Protein AF-A0A818BCI4-F1 (afdb_monomer_lite)

Radius of gyration: 21.15 Å; chains: 1; bounding box: 60×29×57 Å

pLDDT: mean 88.91, std 10.52, range [46.62, 98.75]

Foldseek 3Di:
DAFAADDQEDPLLLVVLCVVLVVVVFAALSDDRTALDDDDPPVLNVQLVVQLVVQLVCCVVAVFDLPHPPCVVADRQGDPSHDGNVRSSGSSSNRSCCRVCVPPDDPVRYACLACPELLFQAAPLSHPHYHQDCDPGCRHPVNLVVVLVVLVPDDPVVNLVVVVVLPQLVVLVVQVVVQVVCCVVPVDRDSHNRGSNSNSVSVSVVVSCVVVVNDDDD

Sequence (218 aa):
MQFGGIEHGIEFTSERTRKIAKKLGYNHSGIHNLCSAWLVNPHDSVKIANLTTIIGRHFLKNEFGRNVPGIENLPDIGEWPKWWRGVTSLYAAEIAINHIYSSTLSHEHESSAIDHPSYSTDSIWNAWHIHCLHNEEYFSKFGHQDELKEFLQRQRENRIQKMVNTTWTDMVLVEVLNEYEKIQMNNKIPIGNITVRDYVRALAWRKAYSAAGAINLN

Structure (mmCIF, N/CA/C/O backbone):
data_AF-A0A818BCI4-F1
#
_entry.id   AF-A0A818BCI4-F1
#
loop_
_atom_site.group_PDB
_atom_site.id
_atom_site.type_symbol
_atom_site.label_atom_id
_atom_site.label_alt_id
_atom_site.label_comp_id
_atom_site.label_asym_id
_atom_site.label_entity_id
_atom_site.label_seq_id
_atom_site.pdbx_PDB_ins_code
_atom_site.Cartn_x
_atom_site.Cartn_y
_atom_site.Cartn_z
_atom_site.occupancy
_atom_site.B_iso_or_equiv
_atom_site.auth_seq_id
_atom_site.auth_comp_id
_atom_site.auth_asym_id
_atom_site.auth_atom_id
_atom_site.pdbx_PDB_model_num
ATOM 1 N N . MET A 1 1 ? 6.556 2.391 13.996 1.00 92.62 1 MET A N 1
ATOM 2 C CA . MET A 1 1 ? 5.640 1.753 13.025 1.00 92.62 1 MET A CA 1
ATOM 3 C C . MET A 1 1 ? 5.500 2.685 11.844 1.00 92.62 1 MET A C 1
ATOM 5 O O . MET A 1 1 ? 5.606 3.881 12.060 1.00 92.62 1 MET A O 1
ATOM 9 N N . GLN A 1 2 ? 5.325 2.165 10.639 1.00 95.25 2 GLN A N 1
ATOM 10 C CA . GLN A 1 2 ? 5.054 2.965 9.445 1.00 95.25 2 GLN A CA 1
ATOM 11 C C . GLN A 1 2 ? 4.019 2.223 8.595 1.00 95.25 2 GLN A C 1
ATOM 13 O O . GLN A 1 2 ? 4.066 0.992 8.516 1.00 95.25 2 GLN A O 1
ATOM 18 N N . PHE A 1 3 ? 3.093 2.949 7.981 1.00 94.44 3 PHE A N 1
ATOM 19 C CA . PHE A 1 3 ? 2.002 2.402 7.175 1.00 94.44 3 PHE A CA 1
ATOM 20 C C . PHE A 1 3 ? 1.988 3.058 5.800 1.00 94.44 3 PHE A C 1
ATOM 22 O O . PHE A 1 3 ? 2.315 4.238 5.674 1.00 94.44 3 PHE A O 1
ATOM 29 N N . GLY A 1 4 ? 1.610 2.291 4.779 1.00 92.00 4 GLY A N 1
ATOM 30 C CA . GLY A 1 4 ? 1.332 2.859 3.465 1.00 92.00 4 GLY A CA 1
ATOM 31 C C . GLY A 1 4 ? 0.129 3.793 3.540 1.00 92.00 4 GLY A C 1
ATOM 32 O O . GLY A 1 4 ? -0.870 3.464 4.187 1.00 92.00 4 GLY A O 1
ATOM 33 N N . GLY A 1 5 ? 0.247 4.944 2.888 1.00 84.88 5 GLY A N 1
ATOM 34 C CA . GLY A 1 5 ? -0.781 5.975 2.828 1.00 84.88 5 GLY A CA 1
ATOM 35 C C . GLY A 1 5 ? -1.128 6.296 1.389 1.00 84.88 5 GLY A C 1
ATOM 36 O O . GLY A 1 5 ? -0.403 7.025 0.717 1.00 84.88 5 GLY A O 1
ATOM 37 N N . ILE A 1 6 ? -2.211 5.708 0.889 1.00 82.56 6 ILE A N 1
ATOM 38 C CA . ILE A 1 6 ? -2.787 6.073 -0.405 1.00 82.56 6 ILE A CA 1
ATOM 39 C C . ILE A 1 6 ? -4.267 6.313 -0.188 1.00 82.56 6 ILE A C 1
ATOM 41 O O . ILE A 1 6 ? -4.966 5.481 0.399 1.00 82.56 6 ILE A O 1
ATOM 45 N N . GLU A 1 7 ? -4.745 7.442 -0.698 1.00 86.62 7 GLU A N 1
ATOM 46 C CA . GLU A 1 7 ? -6.161 7.767 -0.698 1.00 86.62 7 GLU A CA 1
ATOM 47 C C . GLU A 1 7 ? -6.951 6.683 -1.445 1.00 86.62 7 GLU A C 1
ATOM 49 O O . GLU A 1 7 ? -6.756 6.437 -2.637 1.00 86.62 7 GLU A O 1
ATOM 54 N N . HIS A 1 8 ? -7.821 5.987 -0.715 1.00 85.88 8 HIS A N 1
ATOM 55 C CA . HIS A 1 8 ? -8.594 4.854 -1.234 1.00 85.88 8 HIS A CA 1
ATOM 56 C C . HIS A 1 8 ? -10.074 4.917 -0.839 1.00 85.88 8 HIS A C 1
ATOM 58 O O . HIS A 1 8 ? -10.800 3.918 -0.888 1.00 85.88 8 HIS A O 1
ATOM 64 N N . GLY A 1 9 ? -10.518 6.102 -0.434 1.00 89.19 9 GLY A N 1
ATOM 65 C CA . GLY A 1 9 ? -11.872 6.378 -0.004 1.00 89.19 9 GLY A CA 1
ATOM 66 C C . GLY A 1 9 ? -12.163 7.870 -0.024 1.00 89.19 9 GLY A C 1
ATOM 67 O O . GLY A 1 9 ? -11.266 8.698 -0.116 1.00 89.19 9 GLY A O 1
ATOM 68 N N . ILE A 1 10 ? -13.444 8.192 0.074 1.00 95.06 10 ILE A N 1
ATOM 69 C CA . ILE A 1 10 ? -13.945 9.557 0.266 1.00 95.06 10 ILE A CA 1
ATOM 70 C C . ILE A 1 10 ? -14.515 9.688 1.683 1.00 95.06 10 ILE A C 1
ATOM 72 O O . ILE A 1 10 ? -14.573 8.711 2.430 1.00 95.06 10 ILE A O 1
ATOM 76 N N . GLU A 1 11 ? -15.024 10.864 2.049 1.00 96.62 11 GLU A N 1
ATOM 77 C CA . GLU A 1 11 ? -15.650 11.091 3.363 1.00 96.62 11 GLU A CA 1
ATOM 78 C C . GLU A 1 11 ? -16.705 10.024 3.717 1.00 96.62 11 GLU A C 1
ATOM 80 O O . GLU A 1 11 ? -16.706 9.491 4.828 1.00 96.62 11 GLU A O 1
ATOM 85 N N . PHE A 1 12 ? -17.533 9.622 2.743 1.00 96.69 12 PHE A N 1
ATOM 86 C CA . PHE A 1 12 ? -18.491 8.524 2.906 1.00 96.69 12 PHE A CA 1
ATOM 87 C C . PHE A 1 12 ? -17.824 7.222 3.376 1.00 96.69 12 PHE A C 1
ATOM 89 O O . PHE A 1 12 ? -18.325 6.557 4.284 1.00 96.69 12 PHE A O 1
ATOM 96 N N . THR A 1 13 ? -16.703 6.852 2.755 1.00 96.88 13 THR A N 1
ATOM 97 C CA . THR A 1 13 ? -15.924 5.655 3.082 1.00 96.88 13 THR A CA 1
ATOM 98 C C . THR A 1 13 ? -15.407 5.748 4.512 1.00 96.88 13 THR A C 1
ATOM 100 O O . THR A 1 13 ? -15.666 4.854 5.316 1.00 96.88 13 THR A O 1
ATOM 103 N N . SER A 1 14 ? -14.769 6.868 4.855 1.00 96.81 14 SER A N 1
ATOM 104 C CA . SER A 1 14 ? -14.187 7.130 6.174 1.00 96.81 14 SER A CA 1
ATOM 105 C C . SER A 1 14 ? -15.228 7.063 7.292 1.00 96.81 14 SER A C 1
ATOM 107 O O . SER A 1 14 ? -15.038 6.390 8.311 1.00 96.81 14 SER A O 1
ATOM 109 N N . GLU A 1 15 ? -16.382 7.706 7.104 1.00 97.38 15 GLU A N 1
ATOM 110 C CA . GLU A 1 15 ? -17.475 7.629 8.070 1.00 97.38 15 GLU A CA 1
ATOM 111 C C . GLU A 1 15 ? -18.028 6.215 8.223 1.00 97.38 15 GLU A C 1
ATOM 113 O O . GLU A 1 15 ? -18.320 5.774 9.340 1.00 97.38 15 GLU A O 1
ATOM 118 N N . ARG A 1 16 ? -18.221 5.511 7.104 1.00 97.44 16 ARG A N 1
ATOM 119 C CA . ARG A 1 16 ? -18.805 4.173 7.108 1.00 97.44 16 ARG A CA 1
ATOM 120 C C . ARG A 1 16 ? -17.869 3.166 7.769 1.00 97.44 16 ARG A C 1
ATOM 122 O O . ARG A 1 16 ? -18.329 2.420 8.632 1.00 97.44 16 ARG A O 1
ATOM 129 N N . THR A 1 17 ? -16.573 3.204 7.464 1.00 97.75 17 THR A N 1
ATOM 130 C CA . THR A 1 17 ? -15.540 2.393 8.128 1.00 97.75 17 THR A CA 1
ATOM 131 C C . THR A 1 17 ? -15.544 2.630 9.637 1.00 97.75 17 THR A C 1
ATOM 133 O O . THR A 1 17 ? -15.611 1.674 10.411 1.00 97.75 17 THR A O 1
ATOM 136 N N . ARG A 1 18 ? -15.611 3.893 10.082 1.00 98.12 18 ARG A N 1
ATOM 137 C CA . ARG A 1 18 ? -15.698 4.246 11.509 1.00 98.12 18 ARG A CA 1
ATOM 138 C C . ARG A 1 18 ? -16.978 3.724 12.173 1.00 98.12 18 ARG A C 1
ATOM 140 O O . ARG A 1 18 ? -16.932 3.204 13.290 1.00 98.12 18 ARG A O 1
ATOM 147 N N . LYS A 1 19 ? -18.127 3.838 11.495 1.00 98.12 19 LYS A N 1
ATOM 148 C CA . LYS A 1 19 ? -19.419 3.307 11.971 1.00 98.12 19 LYS A CA 1
ATOM 149 C C . LYS A 1 19 ? -19.367 1.782 12.117 1.00 98.12 19 LYS A C 1
ATOM 151 O O . LYS A 1 19 ? -19.831 1.260 13.131 1.00 98.12 19 LYS A O 1
ATOM 156 N N . ILE A 1 20 ? -18.771 1.078 11.154 1.00 98.38 20 ILE A N 1
ATOM 157 C CA . ILE A 1 20 ? -18.596 -0.380 11.201 1.00 98.38 20 ILE A CA 1
ATOM 158 C C . ILE A 1 20 ? -17.630 -0.776 12.322 1.00 98.38 20 ILE A C 1
ATOM 160 O O . ILE A 1 20 ? -17.965 -1.663 13.103 1.00 98.38 20 ILE A O 1
ATOM 164 N N . ALA A 1 21 ? -16.492 -0.091 12.474 1.00 98.50 21 ALA A N 1
ATOM 165 C CA . ALA A 1 21 ? -15.555 -0.328 13.576 1.00 98.50 21 ALA A CA 1
ATOM 166 C C . ALA A 1 21 ? -16.262 -0.243 14.936 1.00 98.50 21 ALA A C 1
ATOM 168 O O . ALA A 1 21 ? -16.198 -1.183 15.728 1.00 98.50 21 ALA A O 1
ATOM 169 N N . LYS A 1 22 ? -17.041 0.826 15.154 1.00 98.38 22 LYS A N 1
ATOM 170 C CA . LYS A 1 22 ? -17.844 1.007 16.370 1.00 98.38 22 LYS A CA 1
ATOM 171 C C . LYS A 1 22 ? -18.874 -0.111 16.564 1.00 98.38 22 LYS A C 1
ATOM 173 O O . LYS A 1 22 ? -19.001 -0.625 17.670 1.00 98.38 22 LYS A O 1
ATOM 178 N N . LYS A 1 23 ? -19.596 -0.506 15.507 1.00 98.12 23 LYS A N 1
ATOM 179 C CA . LYS A 1 23 ? -20.579 -1.609 15.537 1.00 98.12 23 LYS A CA 1
ATOM 180 C C . LYS A 1 23 ? -19.936 -2.946 15.923 1.00 98.12 23 LYS A C 1
ATOM 182 O O . LYS A 1 23 ? -20.575 -3.751 16.591 1.00 98.12 23 LYS A O 1
ATOM 187 N N . LEU A 1 24 ? -18.689 -3.169 15.512 1.00 98.31 24 LEU A N 1
ATOM 188 C CA . LEU A 1 24 ? -17.915 -4.371 15.826 1.00 98.31 24 LEU A CA 1
ATOM 189 C C . LEU A 1 24 ? -17.178 -4.296 17.176 1.00 98.31 24 LEU A C 1
ATOM 191 O O . LEU A 1 24 ? -16.557 -5.277 17.573 1.00 98.31 24 LEU A O 1
ATOM 195 N N . GLY A 1 25 ? -17.250 -3.167 17.890 1.00 98.38 25 GLY A N 1
ATOM 196 C CA . GLY A 1 25 ? -16.573 -2.978 19.176 1.00 98.38 25 GLY A CA 1
ATOM 197 C C . GLY A 1 25 ? -15.076 -2.664 19.069 1.00 98.38 25 GLY A C 1
ATOM 198 O O . GLY A 1 25 ? -14.354 -2.823 20.050 1.00 98.38 25 GLY A O 1
ATOM 199 N N . TYR A 1 26 ? -14.600 -2.220 17.902 1.00 98.50 26 TYR A N 1
ATOM 200 C CA . TYR A 1 26 ? -13.210 -1.816 17.690 1.00 98.50 26 TYR A CA 1
ATOM 201 C C . TYR A 1 26 ? -13.014 -0.310 17.874 1.00 98.50 26 TYR A C 1
ATOM 203 O O . TYR A 1 26 ? -13.889 0.504 17.566 1.00 98.50 26 TYR A O 1
ATOM 211 N N . ASN A 1 27 ? -11.819 0.059 18.335 1.00 97.94 27 ASN A N 1
ATOM 212 C CA . ASN A 1 27 ? -11.399 1.455 18.435 1.00 97.94 27 ASN A CA 1
ATOM 213 C C . ASN A 1 27 ? -11.027 1.986 17.048 1.00 97.94 27 ASN A C 1
ATOM 215 O O . ASN A 1 27 ? -10.363 1.296 16.278 1.00 97.94 27 ASN A O 1
ATOM 219 N N . HIS A 1 28 ? -11.421 3.225 16.760 1.00 97.50 28 HIS A N 1
ATOM 220 C CA . HIS A 1 28 ? -11.034 3.928 15.542 1.00 97.50 28 HIS A CA 1
ATOM 221 C C . HIS A 1 28 ? -10.556 5.339 15.889 1.00 97.50 28 HIS A C 1
ATOM 223 O O . HIS A 1 28 ? -11.371 6.172 16.283 1.00 97.50 28 HIS A O 1
ATOM 229 N N . SER A 1 29 ? -9.260 5.618 15.731 1.00 95.12 29 SER A N 1
ATOM 230 C CA . SER A 1 29 ? -8.638 6.898 16.120 1.00 95.12 29 SER A CA 1
ATOM 231 C C . SER A 1 29 ? -8.867 8.026 15.112 1.00 95.12 29 SER A C 1
ATOM 233 O O . SER A 1 29 ? -8.400 9.141 15.306 1.00 95.12 29 SER A O 1
ATOM 235 N N . GLY A 1 30 ? -9.604 7.747 14.036 1.00 95.06 30 GLY A N 1
ATOM 236 C CA . GLY A 1 30 ? -9.932 8.729 12.996 1.00 95.06 30 GLY A CA 1
ATOM 237 C C . GLY A 1 30 ? -8.820 8.907 11.967 1.00 95.06 30 GLY A C 1
ATOM 238 O O . GLY A 1 30 ? -8.923 9.781 11.115 1.00 95.06 30 GLY A O 1
ATOM 239 N N . ILE A 1 31 ? -7.791 8.060 12.028 1.00 95.25 31 ILE A N 1
ATOM 240 C CA . ILE A 1 31 ? -6.746 7.993 11.016 1.00 95.25 31 ILE A CA 1
ATOM 241 C C . ILE A 1 31 ? -7.270 7.115 9.884 1.00 95.25 31 ILE A C 1
ATOM 243 O O . ILE A 1 31 ? -7.564 5.936 10.090 1.00 95.25 31 ILE A O 1
ATOM 247 N N . HIS A 1 32 ? -7.441 7.732 8.724 1.00 95.19 32 HIS A N 1
ATOM 248 C CA . HIS A 1 32 ? -8.002 7.124 7.526 1.00 95.19 32 HIS A CA 1
ATOM 249 C C . HIS A 1 32 ? -6.928 6.987 6.442 1.00 95.19 32 HIS A C 1
ATOM 251 O O . HIS A 1 32 ? -5.859 7.582 6.560 1.00 95.19 32 HIS A O 1
ATOM 257 N N . ASN A 1 33 ? -7.233 6.234 5.385 1.00 91.38 33 ASN A N 1
ATOM 258 C CA . ASN A 1 33 ? -6.345 5.970 4.250 1.00 91.38 33 ASN A CA 1
ATOM 259 C C . ASN A 1 33 ? -5.104 5.126 4.599 1.00 91.38 33 ASN A C 1
ATOM 261 O O . ASN A 1 33 ? -4.094 5.174 3.900 1.00 91.38 33 ASN A O 1
ATOM 265 N N . LEU A 1 34 ? -5.204 4.290 5.638 1.00 93.06 34 LEU A N 1
ATOM 266 C CA . LEU A 1 34 ? -4.162 3.319 5.983 1.00 93.06 34 LEU A CA 1
ATOM 267 C C . LEU A 1 34 ? -4.276 2.087 5.083 1.00 93.06 34 LEU A C 1
ATOM 269 O O . LEU A 1 34 ? -5.280 1.373 5.101 1.00 93.06 34 LEU A O 1
ATOM 273 N N . CYS A 1 35 ? -3.241 1.826 4.295 1.00 89.38 35 CYS A N 1
ATOM 274 C CA . CYS A 1 35 ? -3.220 0.717 3.353 1.00 89.38 35 CYS A CA 1
ATOM 275 C C . CYS A 1 35 ? -2.933 -0.640 4.022 1.00 89.38 35 CYS A C 1
ATOM 277 O O . CYS A 1 35 ? -2.641 -0.756 5.213 1.00 89.38 35 CYS A O 1
ATOM 279 N N . SER A 1 36 ? -2.979 -1.710 3.221 1.00 88.75 36 SER A 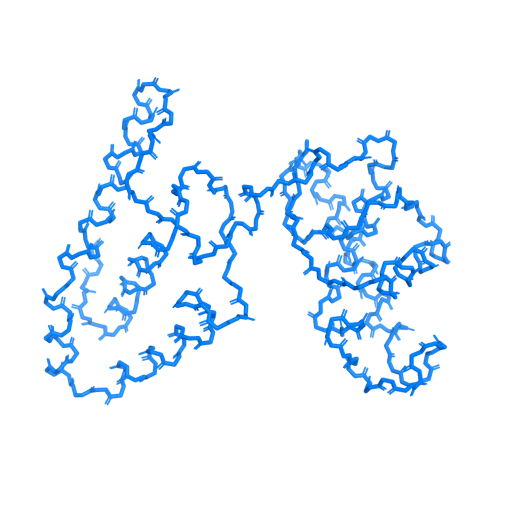N 1
ATOM 280 C CA . SER A 1 36 ? -2.648 -3.072 3.661 1.00 88.75 36 SER A CA 1
ATOM 281 C C . SER A 1 36 ? -1.145 -3.394 3.647 1.00 88.75 36 SER A C 1
ATOM 283 O O . SER A 1 36 ? -0.781 -4.566 3.731 1.00 88.75 36 SER A O 1
ATOM 285 N N . ALA A 1 37 ? -0.279 -2.387 3.507 1.00 93.06 37 ALA A N 1
ATOM 286 C CA . ALA A 1 37 ? 1.168 -2.518 3.633 1.00 93.06 37 ALA A CA 1
ATOM 287 C C . ALA A 1 37 ? 1.648 -1.795 4.898 1.00 93.06 37 ALA A C 1
ATOM 289 O O . ALA A 1 37 ? 1.275 -0.649 5.161 1.00 93.06 37 ALA A O 1
ATOM 290 N N . TRP A 1 38 ? 2.481 -2.466 5.691 1.00 94.94 38 TRP A N 1
ATOM 291 C CA . TRP A 1 38 ? 2.945 -1.942 6.971 1.00 94.94 38 TRP A CA 1
ATOM 292 C C . TRP A 1 38 ? 4.346 -2.427 7.326 1.00 94.94 38 TRP A C 1
ATOM 294 O O . TRP A 1 38 ? 4.731 -3.559 7.036 1.00 94.94 38 TRP A O 1
ATOM 304 N N . LEU A 1 39 ? 5.083 -1.571 8.031 1.00 95.75 39 LEU A N 1
ATOM 305 C CA . LEU A 1 39 ? 6.351 -1.884 8.672 1.00 95.75 39 LEU A CA 1
ATOM 306 C C . LEU A 1 39 ? 6.198 -1.716 10.188 1.00 95.75 39 LEU A C 1
ATOM 308 O O . LEU A 1 39 ? 6.241 -0.613 10.746 1.00 95.75 39 LEU A O 1
ATOM 312 N N . VAL A 1 40 ? 6.007 -2.844 10.864 1.00 95.75 40 VAL A N 1
ATOM 313 C CA . VAL A 1 40 ? 5.826 -2.940 12.318 1.00 95.75 40 VAL A CA 1
ATOM 314 C C . VAL A 1 40 ? 6.666 -4.085 12.877 1.00 95.75 40 VAL A C 1
ATOM 316 O O . VAL A 1 40 ? 7.245 -4.865 12.121 1.00 95.75 40 VAL A O 1
ATOM 319 N N . ASN A 1 41 ? 6.748 -4.206 14.205 1.00 96.38 41 ASN A N 1
ATOM 320 C CA . ASN A 1 41 ? 7.428 -5.353 14.803 1.00 96.38 41 ASN A CA 1
ATOM 321 C C . ASN A 1 41 ? 6.695 -6.671 14.448 1.00 96.38 41 ASN A C 1
ATOM 323 O O . ASN A 1 41 ? 5.478 -6.660 14.238 1.00 96.38 41 ASN A O 1
ATOM 327 N N . PRO A 1 42 ? 7.398 -7.819 14.399 1.00 97.19 42 PRO A N 1
ATOM 328 C CA . PRO A 1 42 ? 6.814 -9.073 13.917 1.00 97.19 42 PRO A CA 1
ATOM 329 C C . PRO A 1 42 ? 5.553 -9.516 14.666 1.00 97.19 42 PRO A C 1
ATOM 331 O O . PRO A 1 42 ? 4.601 -9.994 14.053 1.00 97.19 42 PRO A O 1
ATOM 334 N N . HIS A 1 43 ? 5.528 -9.331 15.985 1.00 97.19 43 HIS A N 1
ATOM 335 C CA . HIS A 1 43 ? 4.400 -9.728 16.820 1.00 97.19 43 HIS A CA 1
ATOM 336 C C . HIS A 1 43 ? 3.133 -8.927 16.495 1.00 97.19 43 HIS A C 1
ATOM 338 O O . HIS A 1 43 ? 2.058 -9.508 16.332 1.00 97.19 43 HIS A O 1
ATOM 344 N N . ASP A 1 44 ? 3.255 -7.611 16.327 1.00 97.38 44 ASP A N 1
ATOM 345 C CA . ASP A 1 44 ? 2.120 -6.780 15.936 1.00 97.38 44 ASP A CA 1
ATOM 346 C C . ASP A 1 44 ? 1.695 -7.036 14.489 1.00 97.38 44 ASP A C 1
ATOM 348 O O . ASP A 1 44 ? 0.499 -7.041 14.211 1.00 97.38 44 ASP A O 1
ATOM 352 N N . SER A 1 45 ? 2.630 -7.343 13.583 1.00 97.50 45 SER A N 1
ATOM 353 C CA . SER A 1 45 ? 2.297 -7.713 12.198 1.00 97.50 45 SER A CA 1
ATOM 354 C C . SER A 1 45 ? 1.343 -8.912 12.151 1.00 97.50 45 SER A C 1
ATOM 356 O O . SER A 1 45 ? 0.329 -8.881 11.453 1.00 97.50 45 SER A O 1
ATOM 358 N N . VAL A 1 46 ? 1.602 -9.941 12.969 1.00 98.12 46 VAL A N 1
ATOM 359 C CA . VAL A 1 46 ? 0.719 -11.115 13.088 1.00 98.12 46 VAL A CA 1
ATOM 360 C C . VAL A 1 46 ? -0.649 -10.731 13.659 1.00 98.12 46 VAL A C 1
ATOM 362 O O . VAL A 1 46 ? -1.676 -11.194 13.157 1.00 98.12 46 VAL A O 1
ATOM 365 N N . LYS A 1 47 ? -0.692 -9.867 14.683 1.00 98.19 47 LYS A N 1
ATOM 366 C CA . LYS A 1 47 ? -1.955 -9.390 15.270 1.00 98.19 47 LYS A CA 1
ATOM 367 C C . LYS A 1 47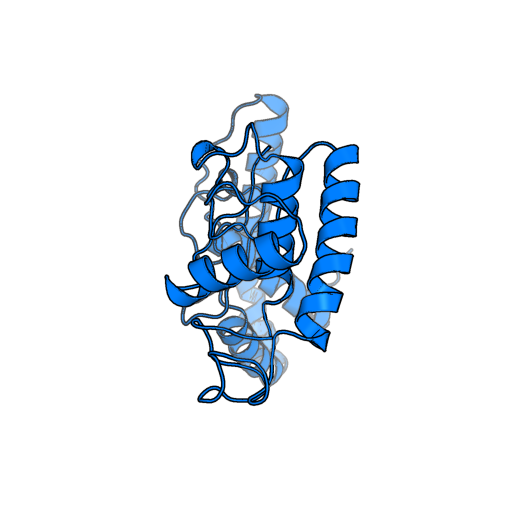 ? -2.801 -8.615 14.264 1.00 98.19 47 LYS A C 1
ATOM 369 O O . LYS A 1 47 ? -3.990 -8.905 14.135 1.00 98.19 47 LYS A O 1
ATOM 374 N N . ILE A 1 48 ? -2.188 -7.671 13.548 1.00 98.12 48 ILE A N 1
ATOM 375 C CA . ILE A 1 48 ? -2.850 -6.866 12.516 1.00 98.12 48 ILE A CA 1
ATOM 376 C C . ILE A 1 48 ? -3.372 -7.792 11.421 1.00 98.12 48 ILE A C 1
ATOM 378 O O . ILE A 1 48 ? -4.559 -7.755 11.124 1.00 98.12 48 ILE A O 1
ATOM 382 N N . ALA A 1 49 ? -2.543 -8.693 10.886 1.00 98.19 49 ALA A N 1
ATOM 383 C CA . ALA A 1 49 ? -2.954 -9.622 9.831 1.00 98.19 49 ALA A CA 1
ATOM 384 C C . ALA A 1 49 ? -4.146 -10.510 10.241 1.00 98.19 49 ALA A C 1
ATOM 386 O O . ALA A 1 49 ? -5.095 -10.686 9.466 1.00 98.19 49 ALA A O 1
ATOM 387 N N . ASN A 1 50 ? -4.131 -11.046 11.466 1.00 98.44 50 ASN A N 1
ATOM 388 C CA . ASN A 1 50 ? -5.225 -11.867 11.981 1.00 98.44 50 ASN A CA 1
ATOM 389 C C . ASN A 1 50 ? -6.524 -11.054 12.097 1.00 98.44 50 ASN A C 1
ATOM 391 O O . ASN A 1 50 ? -7.571 -11.457 11.583 1.00 98.44 50 ASN A O 1
ATOM 395 N N . LEU A 1 51 ? -6.450 -9.869 12.706 1.00 98.50 51 LEU A N 1
ATOM 396 C CA . LEU A 1 51 ? -7.613 -9.012 12.899 1.00 98.50 51 LEU A CA 1
ATOM 397 C C . LEU A 1 51 ? -8.177 -8.494 11.565 1.00 98.50 51 LEU A C 1
ATOM 399 O O . LEU A 1 51 ? -9.385 -8.574 11.347 1.00 98.50 51 LEU A O 1
ATOM 403 N N . THR A 1 52 ? -7.316 -8.079 10.634 1.00 98.56 52 THR A N 1
ATOM 404 C CA . THR A 1 52 ? -7.684 -7.719 9.255 1.00 98.56 52 THR A CA 1
ATOM 405 C C . THR A 1 52 ? -8.444 -8.851 8.569 1.00 98.56 52 THR A C 1
ATOM 407 O O . THR A 1 52 ? -9.451 -8.614 7.908 1.00 98.56 52 THR A O 1
ATOM 410 N N . THR A 1 53 ? -8.026 -10.105 8.758 1.00 98.31 53 THR A N 1
ATOM 411 C CA . THR A 1 53 ? -8.708 -11.265 8.162 1.00 98.31 53 THR A CA 1
ATOM 412 C C . THR A 1 53 ? -10.102 -11.483 8.762 1.00 98.31 53 THR A C 1
ATOM 414 O O . THR A 1 53 ? -11.061 -11.758 8.034 1.00 98.31 53 THR A O 1
ATOM 417 N N . ILE A 1 54 ? -10.240 -11.339 10.083 1.00 98.56 54 ILE A N 1
ATOM 418 C CA . ILE A 1 54 ? -11.524 -11.460 10.793 1.00 98.56 54 ILE A CA 1
ATOM 419 C C . ILE A 1 54 ? -12.495 -10.363 10.337 1.00 98.56 54 ILE A C 1
ATOM 421 O O . ILE A 1 54 ? -13.632 -10.662 9.962 1.00 98.56 54 ILE A O 1
ATOM 425 N N . ILE A 1 55 ? -12.038 -9.110 10.308 1.00 98.75 55 ILE A N 1
ATOM 426 C CA . ILE A 1 55 ? -12.840 -7.957 9.885 1.00 98.75 55 ILE A CA 1
ATOM 427 C C . ILE A 1 55 ? -13.182 -8.062 8.397 1.00 98.75 55 ILE A C 1
ATOM 429 O O . ILE A 1 55 ? -14.339 -7.893 8.017 1.00 98.75 55 ILE A O 1
ATOM 433 N N . GLY A 1 56 ? -12.220 -8.428 7.549 1.00 98.50 56 GLY A N 1
ATOM 434 C CA . GLY A 1 56 ? -12.439 -8.611 6.115 1.00 98.50 56 GLY A CA 1
ATOM 435 C C . GLY A 1 56 ? -13.509 -9.664 5.822 1.00 98.50 56 GLY A C 1
ATOM 436 O O . GLY A 1 56 ? -14.382 -9.453 4.980 1.00 98.50 56 GLY A O 1
ATOM 437 N N . ARG A 1 57 ? -13.527 -10.767 6.582 1.00 98.56 57 ARG A N 1
ATOM 438 C CA . ARG A 1 57 ? -14.604 -11.765 6.502 1.00 98.56 57 ARG A CA 1
ATOM 439 C C . ARG A 1 57 ? -15.969 -11.168 6.848 1.00 98.56 57 ARG A C 1
ATOM 441 O O . ARG A 1 57 ? -16.944 -11.510 6.182 1.00 98.56 57 ARG A O 1
ATOM 448 N N . HIS A 1 58 ? -16.054 -10.321 7.875 1.00 98.50 58 HIS A N 1
ATOM 449 C CA . HIS A 1 58 ? -17.298 -9.624 8.220 1.00 98.50 58 HIS A CA 1
ATOM 450 C C . HIS A 1 58 ? -17.754 -8.716 7.076 1.00 98.50 58 HIS A C 1
ATOM 452 O O . HIS A 1 58 ? -18.902 -8.819 6.648 1.00 98.50 58 HIS A O 1
ATOM 458 N N . PHE A 1 59 ? -16.850 -7.899 6.535 1.00 98.12 59 PHE A N 1
ATOM 459 C CA . PHE A 1 59 ? -17.139 -7.011 5.408 1.00 98.12 59 PHE A CA 1
ATOM 460 C C . PHE A 1 59 ? -17.715 -7.779 4.218 1.00 98.12 59 PHE A C 1
ATOM 462 O O . PHE A 1 59 ? -18.814 -7.475 3.760 1.00 98.12 59 PHE A O 1
ATOM 469 N N . LEU A 1 60 ? -17.021 -8.832 3.772 1.00 97.50 60 LEU A N 1
ATOM 470 C CA . LEU A 1 60 ? -17.433 -9.631 2.614 1.00 97.50 60 LEU A CA 1
ATOM 471 C C . LEU A 1 60 ? -18.797 -10.309 2.777 1.00 97.50 60 LEU A C 1
ATOM 473 O O . LEU A 1 60 ? -19.413 -10.634 1.762 1.00 97.50 60 LEU A O 1
ATOM 477 N N . LYS A 1 61 ? -19.236 -10.562 4.016 1.00 97.31 61 LYS A N 1
ATOM 478 C CA . LYS A 1 61 ? -20.514 -11.218 4.318 1.00 97.31 61 LYS A CA 1
ATOM 479 C C . LYS A 1 61 ? -21.663 -10.242 4.553 1.00 97.31 61 LYS A C 1
ATOM 481 O O . LYS A 1 61 ? -22.799 -10.612 4.287 1.00 97.31 61 LYS A O 1
ATOM 486 N N . ASN A 1 62 ? -21.380 -9.052 5.086 1.00 97.44 62 ASN A N 1
ATOM 487 C CA . ASN A 1 62 ? -22.410 -8.228 5.725 1.00 97.44 62 ASN A CA 1
ATOM 488 C C . ASN A 1 62 ? -22.446 -6.764 5.270 1.00 97.44 62 ASN A C 1
ATOM 490 O O . ASN A 1 62 ? -23.428 -6.088 5.555 1.00 97.44 62 ASN A O 1
ATOM 494 N N . GLU A 1 63 ? -21.394 -6.246 4.631 1.00 97.25 63 GLU A N 1
ATOM 495 C CA . GLU A 1 63 ? -21.234 -4.795 4.428 1.00 97.25 63 GLU A CA 1
ATOM 496 C C . GLU A 1 63 ? -21.286 -4.374 2.947 1.00 97.25 63 GLU A C 1
ATOM 498 O O . GLU A 1 63 ? -20.990 -3.223 2.623 1.00 97.25 63 GLU A O 1
ATOM 503 N N . PHE A 1 64 ? -21.698 -5.283 2.055 1.00 96.94 64 PHE A N 1
ATOM 504 C CA . PHE A 1 64 ? -21.918 -5.041 0.624 1.00 96.94 64 PHE A CA 1
ATOM 505 C C . PHE A 1 64 ? -23.261 -5.621 0.170 1.00 96.94 64 PHE A C 1
ATOM 507 O O . PHE A 1 64 ? -23.747 -6.583 0.763 1.00 96.94 64 PHE A O 1
ATOM 514 N N . GLY A 1 65 ? -23.816 -5.069 -0.910 1.00 94.31 65 GLY A N 1
ATOM 515 C CA . GLY A 1 65 ? -25.121 -5.454 -1.445 1.00 94.31 65 GLY A CA 1
ATOM 516 C C . GLY A 1 65 ? -26.186 -4.387 -1.213 1.00 94.31 65 GLY A C 1
ATOM 517 O O . GLY A 1 65 ? -26.154 -3.659 -0.219 1.00 94.31 65 GLY A O 1
ATOM 518 N N . ARG A 1 66 ? -27.162 -4.312 -2.123 1.00 93.69 66 ARG A N 1
ATOM 519 C CA . ARG A 1 66 ? -28.261 -3.328 -2.047 1.00 93.69 66 ARG A CA 1
ATOM 520 C C . ARG A 1 66 ? -29.155 -3.473 -0.815 1.00 93.69 66 ARG A C 1
ATOM 522 O O . ARG A 1 66 ? -29.896 -2.560 -0.479 1.00 93.69 66 ARG A O 1
ATOM 529 N N . ASN A 1 67 ? -29.109 -4.624 -0.154 1.00 93.12 67 ASN A N 1
ATOM 530 C CA . ASN A 1 67 ? -29.830 -4.898 1.085 1.00 93.12 67 ASN A CA 1
ATOM 531 C C . ASN A 1 67 ? -29.150 -4.302 2.331 1.00 93.12 67 ASN A C 1
ATOM 533 O O . ASN A 1 67 ? -29.722 -4.370 3.419 1.00 93.12 67 ASN A O 1
ATOM 537 N N . VAL A 1 68 ? -27.936 -3.761 2.206 1.00 95.50 68 VAL A N 1
ATOM 538 C CA . VAL A 1 68 ? -27.212 -3.164 3.327 1.00 95.50 68 VAL A CA 1
ATOM 539 C C . VAL A 1 68 ? -27.575 -1.677 3.448 1.00 95.50 68 VAL A C 1
ATOM 541 O O . VAL A 1 68 ? -27.401 -0.930 2.482 1.00 95.50 68 VAL A O 1
ATOM 544 N N . PRO A 1 69 ? -28.000 -1.208 4.637 1.00 94.62 69 PRO A N 1
ATOM 545 C CA . PRO A 1 69 ? -28.407 0.178 4.823 1.00 94.62 69 PRO A CA 1
ATOM 546 C C . PRO A 1 69 ? -27.346 1.217 4.424 1.00 94.62 69 PRO A C 1
ATOM 548 O O . PRO A 1 69 ? -26.160 1.104 4.777 1.00 94.62 69 PRO A O 1
ATOM 551 N N . GLY A 1 70 ? -27.787 2.266 3.728 1.00 93.69 70 GLY A N 1
ATOM 552 C CA . GLY A 1 70 ? -26.985 3.413 3.293 1.00 93.69 70 GLY A CA 1
ATOM 553 C C . GLY A 1 70 ? -26.153 3.197 2.023 1.00 93.69 70 GLY A C 1
ATOM 554 O O . GLY A 1 70 ? -25.373 4.081 1.665 1.00 93.69 70 GLY A O 1
ATOM 555 N N . ILE A 1 71 ? -26.272 2.037 1.368 1.00 96.00 71 ILE A N 1
ATOM 556 C CA . ILE A 1 71 ? -25.640 1.731 0.071 1.00 96.00 71 ILE A CA 1
ATOM 557 C C . ILE A 1 71 ? -26.613 1.084 -0.928 1.00 96.00 71 ILE A C 1
ATOM 559 O O . ILE A 1 71 ? -26.187 0.473 -1.902 1.00 96.00 71 ILE A O 1
ATOM 563 N N . GLU A 1 72 ? -27.918 1.253 -0.730 1.00 96.06 72 GLU A N 1
ATOM 564 C CA . GLU A 1 72 ? -28.991 0.647 -1.533 1.00 96.06 72 GLU A CA 1
ATOM 565 C C . GLU A 1 72 ? -28.913 1.039 -3.017 1.00 96.06 72 GLU A C 1
ATOM 567 O O . GLU A 1 72 ? -29.298 0.271 -3.898 1.00 96.06 72 GLU A O 1
ATOM 572 N N . ASN A 1 73 ? -28.376 2.230 -3.293 1.00 95.38 73 ASN A N 1
ATOM 573 C CA . ASN A 1 73 ? -28.204 2.769 -4.642 1.00 95.38 73 ASN A CA 1
ATOM 574 C C . ASN A 1 73 ? -26.904 2.314 -5.327 1.00 95.38 73 ASN A C 1
ATOM 576 O O . ASN A 1 73 ? -26.686 2.660 -6.487 1.00 95.38 73 ASN A O 1
ATOM 580 N N . LEU A 1 74 ? -26.026 1.580 -4.636 1.00 95.12 74 LEU A N 1
ATOM 581 C CA . LEU A 1 74 ? -24.788 1.073 -5.225 1.00 95.12 74 LEU A CA 1
ATOM 582 C C . LEU A 1 74 ? -25.011 -0.294 -5.898 1.00 95.12 74 LEU A C 1
ATOM 584 O O . LEU A 1 74 ? -25.931 -1.037 -5.540 1.00 95.12 74 LEU A O 1
ATOM 588 N N . PRO A 1 75 ? -24.174 -0.673 -6.879 1.00 95.19 75 PRO A N 1
ATOM 589 C CA . PRO A 1 75 ? -24.094 -2.057 -7.338 1.00 95.19 75 PRO A CA 1
ATOM 590 C C . PRO A 1 75 ? -23.771 -3.009 -6.177 1.00 95.19 75 PRO A C 1
ATOM 592 O O . PRO A 1 75 ? -23.145 -2.604 -5.201 1.00 95.19 75 PRO A O 1
ATOM 595 N N . ASP A 1 76 ? -24.106 -4.298 -6.294 1.00 93.31 76 ASP A N 1
ATOM 596 C CA . ASP A 1 76 ? -23.836 -5.264 -5.212 1.00 93.31 76 ASP A CA 1
ATOM 597 C C . ASP A 1 76 ? -22.338 -5.420 -4.902 1.00 93.31 76 ASP A C 1
ATOM 599 O O . ASP A 1 76 ? -21.943 -5.661 -3.762 1.00 93.31 76 ASP A O 1
ATOM 603 N N . ILE A 1 77 ? -21.487 -5.238 -5.913 1.00 94.31 77 ILE A N 1
ATOM 604 C CA . ILE A 1 77 ? -20.025 -5.211 -5.758 1.00 94.31 77 ILE A CA 1
ATOM 605 C C . ILE A 1 77 ? -19.496 -3.861 -5.247 1.00 94.31 77 ILE A C 1
ATOM 607 O O . ILE A 1 77 ? -18.300 -3.730 -4.976 1.00 94.31 77 ILE A O 1
ATOM 611 N N . GLY A 1 78 ? -20.370 -2.866 -5.117 1.00 95.31 78 GLY A N 1
ATOM 612 C CA . GLY A 1 78 ? -20.022 -1.504 -4.761 1.00 95.31 78 GLY A CA 1
ATOM 613 C C . GLY A 1 78 ? -19.496 -0.667 -5.927 1.00 95.31 78 GLY A C 1
ATOM 614 O O . GLY A 1 78 ? -19.532 -1.078 -7.085 1.00 95.31 78 GLY A O 1
ATOM 615 N N . GLU A 1 79 ? -18.986 0.514 -5.598 1.00 94.62 79 GLU A N 1
ATOM 616 C CA . GLU A 1 79 ? -18.458 1.496 -6.549 1.00 94.62 79 GLU A CA 1
ATOM 617 C C . GLU A 1 79 ? -17.198 2.140 -5.970 1.00 94.62 79 GLU A C 1
ATOM 619 O O . GLU A 1 79 ? -17.178 2.533 -4.802 1.00 94.62 79 GLU A O 1
ATOM 624 N N . TRP A 1 80 ? -16.142 2.239 -6.774 1.00 91.44 80 TRP A N 1
ATOM 625 C CA . TRP A 1 80 ? -14.909 2.926 -6.398 1.00 91.44 80 TRP A CA 1
ATOM 626 C C . TRP A 1 80 ? -14.987 4.417 -6.768 1.00 91.44 80 TRP A C 1
ATOM 628 O O . TRP A 1 80 ? -15.468 4.719 -7.857 1.00 91.44 80 TRP A O 1
ATOM 638 N N . PRO A 1 81 ? -14.495 5.351 -5.928 1.00 91.50 81 PRO A N 1
ATOM 639 C CA . PRO A 1 81 ? -13.855 5.139 -4.621 1.00 91.50 81 PRO A CA 1
ATOM 640 C C . PRO A 1 81 ? -14.830 5.110 -3.430 1.00 91.50 81 PRO A C 1
ATOM 642 O O . PRO A 1 81 ? -14.400 5.030 -2.285 1.00 91.50 81 PRO A O 1
ATOM 645 N N . LYS A 1 82 ? -16.147 5.177 -3.657 1.00 94.06 82 LYS A N 1
ATOM 646 C CA . LYS A 1 82 ? -17.139 5.341 -2.583 1.00 94.06 82 LYS A CA 1
ATOM 647 C C . LYS A 1 82 ? -17.198 4.167 -1.596 1.00 94.06 82 LYS A C 1
ATOM 649 O O . LYS A 1 82 ? -16.968 4.347 -0.402 1.00 94.06 82 LYS A O 1
ATOM 654 N N . TRP A 1 83 ? -17.561 2.975 -2.055 1.00 96.62 83 TRP A N 1
ATOM 655 C CA . TRP A 1 83 ? -17.625 1.769 -1.227 1.00 96.62 83 TRP A CA 1
ATOM 656 C C . TRP A 1 83 ? -17.487 0.552 -2.118 1.00 96.62 83 TRP A C 1
ATOM 658 O O . TRP A 1 83 ? -18.474 0.088 -2.684 1.00 96.62 83 TRP A O 1
ATOM 668 N N . TRP A 1 84 ? -16.263 0.065 -2.294 1.00 95.94 84 TRP A N 1
ATOM 669 C CA . TRP A 1 84 ? -15.962 -0.953 -3.293 1.00 95.94 84 TRP A CA 1
ATOM 670 C C . TRP A 1 84 ? -15.501 -2.252 -2.646 1.00 95.94 84 TRP A C 1
ATOM 672 O O . TRP A 1 84 ? -14.558 -2.281 -1.856 1.00 95.94 84 TRP A O 1
ATOM 682 N N . ARG A 1 85 ? -16.129 -3.367 -3.025 1.00 96.75 85 ARG A N 1
ATOM 683 C CA . ARG A 1 85 ? -15.806 -4.687 -2.469 1.00 96.75 85 ARG A CA 1
ATOM 684 C C . ARG A 1 85 ? -14.373 -5.127 -2.775 1.00 96.75 85 ARG A C 1
ATOM 686 O O . ARG A 1 85 ? -13.781 -5.855 -1.978 1.00 96.75 85 ARG A O 1
ATOM 693 N N . GLY A 1 86 ? -13.803 -4.662 -3.889 1.00 94.38 86 GLY A N 1
ATOM 694 C CA . GLY A 1 86 ? -12.456 -5.027 -4.339 1.00 94.38 86 GLY A CA 1
ATOM 695 C C . GLY A 1 86 ? -11.318 -4.589 -3.411 1.00 94.38 86 GLY A C 1
ATOM 696 O O . GLY A 1 86 ? -10.247 -5.184 -3.461 1.00 94.38 86 GLY A O 1
ATOM 697 N N . VAL A 1 87 ? -11.556 -3.625 -2.516 1.00 94.25 87 VAL A N 1
ATOM 698 C CA . VAL A 1 87 ? -10.564 -3.110 -1.548 1.00 94.25 87 VAL A CA 1
ATOM 699 C C . VAL A 1 87 ? -10.918 -3.433 -0.103 1.00 94.25 87 VAL A C 1
ATOM 701 O O . VAL A 1 87 ? -10.500 -2.746 0.824 1.00 94.25 87 VAL A O 1
ATOM 704 N N . THR A 1 88 ? -11.666 -4.515 0.120 1.00 96.81 88 THR A N 1
ATOM 705 C CA . THR A 1 88 ? -12.047 -4.943 1.475 1.00 96.81 88 THR A CA 1
ATOM 706 C C . THR A 1 88 ? -10.840 -5.071 2.416 1.00 96.81 88 THR A C 1
ATOM 708 O O . THR A 1 88 ? -10.954 -4.771 3.603 1.00 96.81 88 THR A O 1
ATOM 711 N N . SER A 1 89 ? -9.678 -5.486 1.900 1.00 95.88 89 SER A N 1
ATOM 712 C CA . SER A 1 89 ? -8.448 -5.571 2.692 1.00 95.88 89 SER A CA 1
ATOM 713 C C . SER A 1 89 ? -7.984 -4.218 3.230 1.00 95.88 89 SER A C 1
ATOM 715 O O . SER A 1 89 ? -7.438 -4.196 4.326 1.00 95.88 89 SER A O 1
ATOM 717 N N . LEU A 1 90 ? -8.215 -3.114 2.510 1.00 95.81 90 LEU A N 1
ATOM 718 C CA . LEU A 1 90 ? -7.840 -1.769 2.953 1.00 95.81 90 LEU A CA 1
ATOM 719 C C . LEU A 1 90 ? -8.739 -1.319 4.108 1.00 95.81 90 LEU A C 1
ATOM 721 O O . LEU A 1 90 ? -8.240 -1.015 5.186 1.00 95.81 90 LEU A O 1
ATOM 725 N N . TYR A 1 91 ? -10.063 -1.430 3.949 1.00 97.38 91 TYR A N 1
ATOM 726 C CA . TYR A 1 91 ? -11.014 -1.087 5.015 1.00 97.38 91 TYR A CA 1
ATOM 727 C C . TYR A 1 91 ? -10.783 -1.914 6.287 1.00 97.38 91 TYR A C 1
ATOM 729 O O . TYR A 1 91 ? -10.837 -1.399 7.402 1.00 97.38 91 TYR A O 1
ATOM 737 N N . ALA A 1 92 ? -10.518 -3.213 6.128 1.00 98.12 92 ALA A N 1
ATOM 738 C CA . ALA A 1 92 ? -10.268 -4.098 7.255 1.00 98.12 92 ALA A CA 1
ATOM 739 C C . ALA A 1 92 ? -8.922 -3.812 7.941 1.00 98.12 92 ALA A C 1
ATOM 741 O O . ALA A 1 92 ? -8.860 -3.838 9.172 1.00 98.12 92 ALA A O 1
ATOM 742 N N . ALA A 1 93 ? -7.871 -3.528 7.163 1.00 97.69 93 ALA A N 1
ATOM 743 C CA . ALA A 1 93 ? -6.561 -3.163 7.692 1.00 97.69 93 ALA A CA 1
ATOM 744 C C . ALA A 1 93 ? -6.616 -1.838 8.453 1.00 97.69 93 ALA A C 1
ATOM 746 O O . ALA A 1 93 ? -6.091 -1.768 9.562 1.00 97.69 93 ALA A O 1
ATOM 747 N N . GLU A 1 94 ? -7.317 -0.831 7.927 1.00 97.00 94 GLU A N 1
ATOM 748 C CA . GLU A 1 94 ? -7.499 0.459 8.595 1.00 97.00 94 GLU A CA 1
ATOM 749 C C . GLU A 1 94 ? -8.104 0.288 9.992 1.00 97.00 94 GLU A C 1
ATOM 751 O O . GLU A 1 94 ? -7.552 0.802 10.970 1.00 97.00 94 GLU A O 1
ATOM 756 N N . ILE A 1 95 ? -9.187 -0.490 10.117 1.00 98.38 95 ILE A N 1
ATOM 757 C CA . ILE A 1 95 ? -9.807 -0.762 11.422 1.00 98.38 95 ILE A CA 1
ATOM 758 C C . ILE A 1 95 ? -8.841 -1.529 12.331 1.00 98.38 95 ILE A C 1
ATOM 760 O O . ILE A 1 95 ? -8.712 -1.187 13.506 1.00 98.38 95 ILE A O 1
ATOM 764 N N . ALA A 1 96 ? -8.154 -2.553 11.817 1.00 98.44 96 ALA A N 1
ATOM 765 C CA . ALA A 1 96 ? -7.232 -3.355 12.617 1.00 98.44 96 ALA A CA 1
ATOM 766 C C . ALA A 1 96 ? -6.061 -2.523 13.168 1.00 98.44 96 ALA A C 1
ATOM 768 O O . ALA A 1 96 ? -5.743 -2.620 14.354 1.00 98.44 96 ALA A O 1
ATOM 769 N N . ILE A 1 97 ? -5.454 -1.682 12.327 1.00 98.00 97 ILE A N 1
ATOM 770 C CA . ILE A 1 97 ? -4.340 -0.798 12.689 1.00 98.00 97 ILE A CA 1
ATOM 771 C C . ILE A 1 97 ? -4.804 0.241 13.711 1.00 98.00 97 ILE A C 1
ATOM 773 O O . ILE A 1 97 ? -4.184 0.374 14.768 1.00 98.00 97 ILE A O 1
ATOM 777 N N . ASN A 1 98 ? -5.923 0.923 13.440 1.00 97.81 98 ASN A N 1
ATOM 778 C CA . ASN A 1 98 ? -6.503 1.882 14.380 1.00 97.81 98 ASN A CA 1
ATOM 779 C C . ASN A 1 98 ? -6.827 1.235 15.730 1.00 97.81 98 ASN A C 1
ATOM 781 O O . ASN A 1 98 ? -6.628 1.858 16.769 1.00 97.81 98 ASN A O 1
ATOM 785 N N . HIS A 1 99 ? -7.313 -0.006 15.739 1.00 98.25 99 HIS A N 1
ATOM 786 C CA . HIS A 1 99 ? -7.650 -0.686 16.980 1.00 98.25 99 HIS A CA 1
ATOM 787 C C . HIS A 1 99 ? -6.411 -1.069 17.793 1.00 98.25 99 HIS A C 1
ATOM 789 O O . HIS A 1 99 ? -6.378 -0.826 18.999 1.00 98.25 99 HIS A O 1
ATOM 795 N N . ILE A 1 100 ? -5.400 -1.656 17.145 1.00 97.62 100 ILE A N 1
ATOM 796 C CA . ILE A 1 100 ? -4.182 -2.144 17.808 1.00 97.62 100 ILE A CA 1
ATOM 797 C C . ILE A 1 100 ? -3.328 -0.987 18.334 1.00 97.62 100 ILE A C 1
ATOM 799 O O . ILE A 1 100 ? -2.740 -1.107 19.407 1.00 97.62 100 ILE A O 1
ATOM 803 N N . TYR A 1 101 ? -3.299 0.138 17.619 1.00 96.88 101 TYR A N 1
ATOM 804 C CA . TYR A 1 101 ? -2.481 1.302 17.961 1.00 96.88 101 TYR A CA 1
ATOM 805 C C . TYR A 1 101 ? -3.299 2.516 18.404 1.00 96.88 101 TYR A C 1
ATOM 807 O O . TYR A 1 101 ? -2.851 3.650 18.259 1.00 96.88 101 TYR A O 1
ATOM 815 N N . SER A 1 102 ? -4.492 2.309 18.966 1.00 94.25 102 SER A N 1
ATOM 816 C CA . SER A 1 102 ? -5.458 3.391 19.193 1.00 94.25 102 SER A CA 1
ATOM 817 C C . SER A 1 102 ? -4.923 4.585 19.995 1.00 94.25 102 SER A C 1
ATOM 819 O O . SER A 1 102 ? -5.394 5.702 19.805 1.00 94.25 102 SER A O 1
ATOM 821 N N . SER A 1 103 ? -3.955 4.361 20.889 1.00 92.56 103 SER A N 1
ATOM 822 C CA . SER A 1 103 ? -3.351 5.393 21.744 1.00 92.56 103 SER A CA 1
ATOM 823 C C . SER A 1 103 ? -2.104 6.066 21.164 1.00 92.56 103 SER A C 1
ATOM 825 O O . SER A 1 103 ? -1.689 7.095 21.688 1.00 92.56 103 SER A O 1
ATOM 827 N N . THR A 1 104 ? -1.483 5.492 20.132 1.00 95.06 104 THR A N 1
ATOM 828 C CA . THR A 1 104 ? -0.195 5.963 19.592 1.00 95.06 104 THR A CA 1
ATOM 829 C C . THR A 1 104 ? -0.248 6.309 18.112 1.00 95.06 104 THR A C 1
ATOM 831 O O . THR A 1 104 ? 0.666 6.959 17.615 1.00 95.06 104 THR A O 1
ATOM 834 N N . LEU A 1 105 ? -1.285 5.878 17.395 1.00 95.88 105 LEU A N 1
ATOM 835 C CA . LEU A 1 105 ? -1.442 6.139 15.974 1.00 95.88 105 LEU A CA 1
ATOM 836 C C . LEU A 1 105 ? -1.719 7.622 15.706 1.00 95.88 105 LEU A C 1
ATOM 838 O O . LEU A 1 105 ? -2.549 8.252 16.359 1.00 95.88 105 LEU A O 1
ATOM 842 N N . SER A 1 106 ? -1.034 8.155 14.702 1.00 94.19 106 SER A N 1
ATOM 843 C CA . SER A 1 106 ? -1.124 9.541 14.241 1.00 94.19 106 SER A CA 1
ATOM 844 C C . SER A 1 106 ? -0.761 9.603 12.756 1.00 94.19 106 SER A C 1
ATOM 846 O O . SER A 1 106 ? -0.203 8.641 12.222 1.00 94.19 106 SER A O 1
ATOM 848 N N . HIS A 1 107 ? -1.017 10.741 12.107 1.00 90.50 107 HIS A N 1
ATOM 849 C CA . HIS A 1 107 ? -0.645 10.969 10.704 1.00 90.50 107 HIS A CA 1
ATOM 850 C C . HIS A 1 107 ? 0.869 10.883 10.437 1.00 90.50 107 HIS A C 1
ATOM 852 O O . HIS A 1 107 ? 1.270 10.604 9.318 1.00 90.50 107 HIS A O 1
ATOM 858 N N . GLU A 1 108 ? 1.726 11.037 11.451 1.00 91.81 108 GLU A N 1
ATOM 859 C CA . GLU A 1 108 ? 3.189 10.896 11.304 1.00 91.81 108 GLU A CA 1
ATOM 860 C C . GLU A 1 108 ? 3.642 9.453 11.021 1.00 91.81 108 GLU A C 1
ATOM 862 O O . GLU A 1 108 ? 4.793 9.211 10.659 1.00 91.81 108 GLU A O 1
ATOM 867 N N . HIS A 1 109 ? 2.749 8.481 11.220 1.00 92.69 109 HIS A N 1
ATOM 868 C CA . HIS A 1 109 ? 2.999 7.073 10.922 1.00 92.69 109 HIS A CA 1
ATOM 869 C C . HIS A 1 109 ? 2.614 6.691 9.488 1.00 92.69 109 HIS A C 1
ATOM 871 O O . HIS A 1 109 ? 2.790 5.535 9.098 1.00 92.69 109 HIS A O 1
ATOM 877 N N . GLU A 1 110 ? 2.051 7.627 8.727 1.00 89.81 110 GLU A N 1
ATOM 878 C CA . GLU A 1 110 ? 1.850 7.487 7.294 1.00 89.81 110 GLU A CA 1
ATOM 879 C C . GLU A 1 110 ? 3.177 7.760 6.580 1.00 89.81 110 GLU A C 1
ATOM 881 O O . GLU A 1 110 ? 3.825 8.783 6.809 1.00 89.81 110 GLU A O 1
ATOM 886 N N . SER A 1 111 ? 3.606 6.834 5.724 1.00 90.94 111 SER A N 1
ATOM 887 C CA . SER A 1 111 ? 4.885 6.939 5.029 1.00 90.94 111 SER A CA 1
ATOM 888 C C . SER A 1 111 ? 4.711 6.797 3.532 1.00 90.94 111 SER A C 1
ATOM 890 O O . SER A 1 111 ? 4.313 5.740 3.052 1.00 90.94 111 SER A O 1
ATOM 892 N N . SER A 1 112 ? 5.147 7.813 2.787 1.00 88.94 112 SER A N 1
ATOM 893 C CA . SER A 1 112 ? 5.279 7.738 1.329 1.00 88.94 112 SER A CA 1
ATOM 894 C C . SER A 1 112 ? 6.371 6.763 0.871 1.00 88.94 112 SER A C 1
ATOM 896 O O . SER A 1 112 ? 6.431 6.429 -0.310 1.00 88.94 112 SER A O 1
ATOM 898 N N . ALA A 1 113 ? 7.236 6.285 1.775 1.00 91.50 113 ALA A N 1
ATOM 899 C CA . ALA A 1 113 ? 8.208 5.236 1.472 1.00 91.50 113 ALA A CA 1
ATOM 900 C C . ALA A 1 113 ? 7.549 3.847 1.371 1.00 91.50 113 ALA A C 1
ATOM 902 O O . ALA A 1 113 ? 8.124 2.933 0.773 1.00 91.50 113 ALA A O 1
ATOM 903 N N . ILE A 1 114 ? 6.355 3.673 1.950 1.00 93.50 114 ILE A N 1
ATOM 904 C CA . ILE A 1 114 ? 5.549 2.455 1.852 1.00 93.50 114 ILE A CA 1
ATOM 905 C C . ILE A 1 114 ? 4.403 2.710 0.879 1.00 93.50 114 ILE A C 1
ATOM 907 O O . ILE A 1 114 ? 3.767 3.753 0.912 1.00 93.50 114 ILE A O 1
ATOM 911 N N . ASP A 1 115 ? 4.137 1.733 0.014 1.00 90.69 115 ASP A N 1
ATOM 912 C CA . ASP A 1 115 ? 3.220 1.902 -1.116 1.00 90.69 115 ASP A CA 1
ATOM 913 C C . ASP A 1 115 ? 3.660 3.013 -2.089 1.00 90.69 115 ASP A C 1
ATOM 915 O O . ASP A 1 115 ? 2.853 3.658 -2.753 1.00 90.69 115 ASP A O 1
ATOM 919 N N . HIS A 1 116 ? 4.972 3.203 -2.224 1.00 92.06 116 HIS A N 1
ATOM 920 C CA . HIS A 1 116 ? 5.546 4.213 -3.096 1.00 92.06 116 HIS A CA 1
ATOM 921 C C . HIS A 1 116 ? 5.176 3.941 -4.569 1.00 92.06 116 HIS A C 1
ATOM 923 O O . HIS A 1 116 ? 5.376 2.817 -5.041 1.00 92.06 116 HIS A O 1
ATOM 929 N N . PRO A 1 117 ? 4.662 4.919 -5.335 1.00 91.50 117 PRO A N 1
ATOM 930 C CA . PRO A 1 117 ? 4.166 4.669 -6.686 1.00 91.50 117 PRO A CA 1
ATOM 931 C C . PRO A 1 117 ? 5.241 4.138 -7.641 1.00 91.50 117 PRO A C 1
ATOM 933 O O . PRO A 1 117 ? 6.306 4.732 -7.793 1.00 91.50 117 PRO A O 1
ATOM 936 N N . SER A 1 118 ? 4.939 3.064 -8.372 1.00 91.88 118 SER A N 1
ATOM 937 C CA . SER A 1 118 ? 5.835 2.462 -9.377 1.00 91.88 118 SER A CA 1
ATOM 938 C C . SER A 1 118 ? 6.210 3.392 -10.529 1.00 91.88 118 SER A C 1
ATOM 940 O O . SER A 1 118 ? 7.198 3.153 -11.215 1.00 91.88 118 SER A O 1
ATOM 942 N N . TYR A 1 119 ? 5.411 4.428 -10.771 1.00 90.19 119 TYR A N 1
ATOM 943 C CA . TYR A 1 119 ? 5.681 5.450 -11.773 1.00 90.19 119 TYR A CA 1
ATOM 944 C C . TYR A 1 119 ? 6.418 6.663 -11.195 1.00 90.19 119 TYR A C 1
ATOM 946 O O . TYR A 1 119 ? 6.651 7.615 -11.935 1.00 90.19 119 TYR A O 1
ATOM 954 N N . SER A 1 120 ? 6.778 6.679 -9.911 1.00 91.69 120 SER A N 1
ATOM 955 C CA . SER A 1 120 ? 7.460 7.825 -9.307 1.00 91.69 120 SER A CA 1
ATOM 956 C C . SER A 1 120 ? 8.806 8.108 -9.982 1.00 91.69 120 SER A C 1
ATOM 958 O O . SER A 1 120 ? 9.547 7.190 -10.344 1.00 91.69 120 SER A O 1
ATOM 960 N N . THR A 1 121 ? 9.110 9.393 -10.161 1.00 92.50 121 THR A N 1
ATOM 961 C CA . THR A 1 121 ? 10.432 9.877 -10.585 1.00 92.50 121 THR A CA 1
ATOM 962 C C . THR A 1 121 ? 11.356 10.144 -9.397 1.00 92.50 121 THR A C 1
ATOM 964 O O . THR A 1 121 ? 12.450 10.669 -9.584 1.00 92.50 121 THR A O 1
ATOM 967 N N . ASP A 1 122 ? 10.931 9.804 -8.180 1.00 92.56 122 ASP A N 1
ATOM 968 C CA . ASP A 1 122 ? 11.782 9.877 -7.001 1.00 92.56 122 ASP A CA 1
ATOM 969 C C . ASP A 1 122 ? 12.877 8.812 -7.058 1.00 92.56 122 ASP A C 1
ATOM 971 O O . ASP A 1 122 ? 12.734 7.765 -7.699 1.00 92.56 122 ASP A O 1
ATOM 975 N N . SER A 1 123 ? 13.967 9.078 -6.338 1.00 92.62 123 SER A N 1
ATOM 976 C CA . SER A 1 123 ? 15.057 8.126 -6.138 1.00 92.62 123 SER A CA 1
ATOM 977 C C . SER A 1 123 ? 14.535 6.795 -5.592 1.00 92.62 123 SER A C 1
ATOM 979 O O . SER A 1 123 ? 13.751 6.774 -4.637 1.00 92.62 123 SER A O 1
ATOM 981 N N . ILE A 1 124 ? 15.012 5.675 -6.148 1.00 93.31 124 ILE A N 1
ATOM 982 C CA . ILE A 1 124 ? 14.639 4.324 -5.687 1.00 93.31 124 ILE A CA 1
ATOM 983 C C . ILE A 1 124 ? 14.907 4.098 -4.202 1.00 93.31 124 ILE A C 1
ATOM 985 O O . ILE A 1 124 ? 14.228 3.297 -3.565 1.00 93.31 124 ILE A O 1
ATOM 989 N N . TRP A 1 125 ? 15.875 4.815 -3.639 1.00 91.69 125 TRP A N 1
ATOM 990 C CA . TRP A 1 125 ? 16.302 4.641 -2.257 1.00 91.69 125 TRP A CA 1
ATOM 991 C C . TRP A 1 125 ? 15.339 5.257 -1.241 1.00 91.69 125 TRP A C 1
ATOM 993 O O . TRP A 1 125 ? 15.430 4.956 -0.052 1.00 91.69 125 TRP A O 1
ATOM 1003 N N . ASN A 1 126 ? 14.388 6.072 -1.705 1.00 90.06 126 ASN A N 1
ATOM 1004 C CA . ASN A 1 126 ? 13.305 6.601 -0.880 1.00 90.06 126 ASN A CA 1
ATOM 1005 C C . ASN A 1 126 ? 12.120 5.625 -0.773 1.00 90.06 126 ASN A C 1
ATOM 1007 O O . ASN A 1 126 ? 11.237 5.833 0.056 1.00 90.06 126 ASN A O 1
ATOM 1011 N N . ALA A 1 127 ? 12.090 4.563 -1.586 1.00 92.56 127 ALA A N 1
ATOM 1012 C CA . ALA A 1 127 ? 11.000 3.596 -1.630 1.00 92.56 127 ALA A CA 1
ATOM 1013 C C . ALA A 1 127 ? 11.378 2.299 -0.899 1.00 92.56 127 ALA A C 1
ATOM 1015 O O . ALA A 1 127 ? 12.213 1.521 -1.355 1.00 92.56 127 ALA A O 1
ATOM 1016 N N . TRP A 1 128 ? 10.723 2.024 0.227 1.00 92.25 128 TRP A N 1
ATOM 1017 C CA . TRP A 1 128 ? 10.873 0.757 0.957 1.00 92.25 128 TRP A CA 1
ATOM 1018 C C . TRP A 1 128 ? 9.962 -0.333 0.396 1.00 92.25 128 TRP A C 1
ATOM 1020 O O . TRP A 1 128 ? 10.314 -1.511 0.388 1.00 92.25 128 TRP A O 1
ATOM 1030 N N . HIS A 1 129 ? 8.782 0.062 -0.076 1.00 93.62 129 HIS A N 1
ATOM 1031 C CA . HIS A 1 129 ? 7.822 -0.808 -0.739 1.00 93.62 129 HIS A CA 1
ATOM 1032 C C . HIS A 1 129 ? 7.248 -0.078 -1.948 1.00 93.62 129 HIS A C 1
ATOM 1034 O O . HIS A 1 129 ? 6.685 1.002 -1.797 1.00 93.62 129 HIS A O 1
ATOM 1040 N N . ILE A 1 130 ? 7.379 -0.674 -3.134 1.00 92.25 130 ILE A N 1
ATOM 1041 C CA . ILE A 1 130 ? 6.894 -0.095 -4.390 1.00 92.25 130 ILE A CA 1
ATOM 1042 C C . ILE A 1 130 ? 5.527 -0.690 -4.739 1.00 92.25 130 ILE A C 1
ATOM 1044 O O . ILE A 1 130 ? 5.375 -1.909 -4.827 1.00 92.25 130 ILE A O 1
ATOM 1048 N N . HIS A 1 131 ? 4.550 0.170 -5.012 1.00 89.25 131 HIS A N 1
ATOM 1049 C CA . HIS A 1 131 ? 3.191 -0.196 -5.386 1.00 89.25 131 HIS A CA 1
ATOM 1050 C C . HIS A 1 131 ? 2.917 0.108 -6.860 1.00 89.25 131 HIS A C 1
ATOM 1052 O O . HIS A 1 131 ? 2.992 1.249 -7.311 1.00 89.25 131 HIS A O 1
ATOM 1058 N N . CYS A 1 132 ? 2.520 -0.916 -7.617 1.00 87.56 132 CYS A N 1
ATOM 1059 C CA . CYS A 1 132 ? 2.057 -0.742 -8.993 1.00 87.56 132 CYS A CA 1
ATOM 1060 C C . CYS A 1 132 ? 0.555 -0.426 -9.024 1.00 87.56 132 CYS A C 1
ATOM 1062 O O . CYS A 1 132 ? -0.284 -1.306 -8.789 1.00 87.56 132 CYS A O 1
ATOM 1064 N N . LEU A 1 133 ? 0.231 0.853 -9.236 1.00 80.81 133 LEU A N 1
ATOM 1065 C CA . LEU A 1 133 ? -1.134 1.380 -9.184 1.00 80.81 133 LEU A CA 1
ATOM 1066 C C . LEU A 1 133 ? -1.927 1.064 -10.465 1.00 80.81 133 LEU A C 1
ATOM 1068 O O . LEU A 1 133 ? -1.370 0.705 -11.504 1.00 80.81 133 LEU A O 1
ATOM 1072 N N . HIS A 1 134 ? -3.254 1.160 -10.372 1.00 78.44 134 HIS A N 1
ATOM 1073 C CA . HIS A 1 134 ? -4.173 1.011 -11.503 1.00 78.44 134 HIS A CA 1
ATOM 1074 C C . HIS A 1 134 ? -4.572 2.404 -12.016 1.00 78.44 134 HIS A C 1
ATOM 1076 O O . HIS A 1 134 ? -5.626 2.917 -11.654 1.00 78.44 134 HIS A O 1
ATOM 1082 N N . ASN A 1 135 ? -3.707 3.043 -12.801 1.00 77.94 135 ASN A N 1
ATOM 1083 C CA . ASN A 1 135 ? -3.931 4.378 -13.362 1.00 77.94 135 ASN A CA 1
ATOM 1084 C C . ASN A 1 135 ? -3.375 4.490 -14.796 1.00 77.94 135 ASN A C 1
ATOM 1086 O O . ASN A 1 135 ? -2.966 3.492 -15.388 1.00 77.94 135 ASN A O 1
ATOM 1090 N N . GLU A 1 136 ? -3.388 5.691 -15.367 1.00 75.56 136 GLU A N 1
ATOM 1091 C CA . GLU A 1 136 ? -2.931 5.946 -16.744 1.00 75.56 136 GLU A CA 1
ATOM 1092 C C . GLU A 1 136 ? -1.411 6.151 -16.857 1.00 75.56 136 GLU A C 1
ATOM 1094 O O . GLU A 1 136 ? -0.882 6.342 -17.949 1.00 75.56 136 GLU A O 1
ATOM 1099 N N . GLU A 1 137 ? -0.685 6.094 -15.740 1.00 80.94 137 GLU A N 1
ATOM 1100 C CA . GLU A 1 137 ? 0.758 6.307 -15.736 1.00 80.94 137 GLU A CA 1
ATOM 1101 C C . GLU A 1 137 ? 1.505 5.149 -16.404 1.00 80.94 137 GLU A C 1
ATOM 1103 O O . GLU A 1 137 ? 1.113 3.984 -16.316 1.00 80.94 137 GLU A O 1
ATOM 1108 N N . TYR A 1 138 ? 2.650 5.464 -17.014 1.00 65.69 138 TYR A N 1
ATOM 1109 C CA . TYR A 1 138 ? 3.452 4.535 -17.823 1.00 65.69 138 TYR A CA 1
ATOM 1110 C C . TYR A 1 138 ? 3.830 3.222 -17.101 1.00 65.69 138 TYR A C 1
ATOM 1112 O O . TYR A 1 138 ? 4.054 2.201 -17.744 1.00 65.69 138 TYR A O 1
ATOM 1120 N N . PHE A 1 139 ? 3.875 3.231 -15.762 1.00 71.81 139 PHE A N 1
ATOM 1121 C CA . PHE A 1 139 ? 4.139 2.053 -14.925 1.00 71.81 139 PHE A CA 1
ATOM 1122 C C . PHE A 1 139 ? 2.941 1.566 -14.110 1.00 71.81 139 PHE A C 1
ATOM 1124 O O . PHE A 1 139 ? 3.105 1.022 -13.014 1.00 71.81 139 PHE A O 1
ATOM 1131 N N . SER A 1 140 ? 1.737 1.729 -14.650 1.00 76.00 140 SER A N 1
ATOM 1132 C CA . SER A 1 140 ? 0.533 1.094 -14.129 1.00 76.00 140 SER A CA 1
ATOM 1133 C C . SER A 1 140 ? 0.429 -0.378 -14.537 1.00 76.00 140 SER A C 1
ATOM 1135 O O . SER A 1 140 ? 1.014 -0.825 -15.529 1.00 76.00 140 SER A O 1
ATOM 1137 N N . LYS A 1 141 ? -0.356 -1.154 -13.781 1.00 76.69 141 LYS A N 1
ATOM 1138 C CA . LYS A 1 141 ? -0.580 -2.583 -14.069 1.00 76.69 141 LYS A CA 1
ATOM 1139 C C . LYS A 1 141 ? -1.154 -2.818 -15.468 1.00 76.69 141 LYS A C 1
ATOM 1141 O O . LYS A 1 141 ? -0.724 -3.747 -16.146 1.00 76.69 141 LYS A O 1
ATOM 1146 N N . PHE A 1 142 ? -2.113 -1.993 -15.890 1.00 79.38 142 PHE A N 1
ATOM 1147 C CA . PHE A 1 142 ? -2.800 -2.160 -17.173 1.00 79.38 142 PHE A CA 1
ATOM 1148 C C . PHE A 1 142 ? -1.943 -1.692 -18.347 1.00 79.38 142 PHE A C 1
ATOM 1150 O O . PHE A 1 142 ? -1.802 -2.439 -19.312 1.00 79.38 142 PHE A O 1
ATOM 1157 N N . GLY A 1 143 ? -1.289 -0.531 -18.224 1.00 79.12 143 GLY A N 1
ATOM 1158 C CA . GLY A 1 143 ? -0.395 -0.027 -19.267 1.00 79.12 143 GLY A CA 1
ATOM 1159 C C . GLY A 1 143 ? 0.728 -1.019 -19.565 1.00 79.12 143 GLY A C 1
ATOM 1160 O O . GLY A 1 143 ? 0.925 -1.419 -20.712 1.00 79.12 143 GLY A O 1
ATOM 1161 N N . HIS A 1 144 ? 1.391 -1.525 -18.519 1.00 80.00 144 HIS A N 1
ATOM 1162 C CA . HIS A 1 144 ? 2.429 -2.536 -18.698 1.00 80.00 144 HIS A CA 1
ATOM 1163 C C . HIS A 1 144 ? 1.887 -3.845 -19.294 1.00 80.00 144 HIS A C 1
ATOM 1165 O O . HIS A 1 144 ? 2.535 -4.454 -20.146 1.00 80.00 144 HIS A O 1
ATOM 1171 N N . GLN A 1 145 ? 0.702 -4.290 -18.864 1.00 82.38 145 GLN A N 1
ATOM 1172 C CA . GLN A 1 145 ? 0.078 -5.496 -19.403 1.00 82.38 145 GLN A CA 1
ATOM 1173 C C . GLN A 1 145 ? -0.180 -5.375 -20.911 1.00 82.38 145 GLN A C 1
ATOM 1175 O O . GLN A 1 145 ? 0.077 -6.333 -21.644 1.00 82.38 145 GLN A O 1
ATOM 1180 N N . ASP A 1 146 ? -0.685 -4.237 -21.376 1.00 85.06 146 ASP A N 1
ATOM 1181 C CA . ASP A 1 146 ? -0.988 -4.032 -22.791 1.00 85.06 146 ASP A CA 1
ATOM 1182 C C . ASP A 1 146 ? 0.289 -3.933 -23.631 1.00 85.06 146 ASP A C 1
ATOM 1184 O O . ASP A 1 146 ? 0.412 -4.646 -24.631 1.00 85.06 146 ASP A O 1
ATOM 1188 N N . GLU A 1 147 ? 1.306 -3.203 -23.161 1.00 83.94 147 GLU A N 1
ATOM 1189 C CA . GLU A 1 147 ? 2.628 -3.189 -23.804 1.00 83.94 147 GLU A CA 1
ATOM 1190 C C . GLU A 1 147 ? 3.250 -4.591 -23.905 1.00 83.94 147 GLU A C 1
ATOM 1192 O O . GLU A 1 147 ? 3.883 -4.942 -24.909 1.00 83.94 147 GLU A O 1
ATOM 1197 N N . LEU A 1 148 ? 3.093 -5.406 -22.857 1.00 84.12 148 LEU A N 1
ATOM 1198 C CA . LEU A 1 148 ? 3.598 -6.772 -22.835 1.00 84.12 148 LEU A CA 1
ATOM 1199 C C . LEU A 1 148 ? 2.854 -7.651 -23.846 1.00 84.12 148 LEU A C 1
ATOM 1201 O O . LEU A 1 148 ? 3.498 -8.406 -24.576 1.00 84.12 148 LEU A O 1
ATOM 1205 N N . LYS A 1 149 ? 1.521 -7.545 -23.938 1.00 86.12 149 LYS A N 1
ATOM 1206 C CA . LYS A 1 149 ? 0.733 -8.267 -24.954 1.00 86.12 149 LYS A CA 1
ATOM 1207 C C . LYS A 1 149 ? 1.196 -7.902 -26.360 1.00 86.12 149 LYS A C 1
ATOM 1209 O O . LYS A 1 149 ? 1.474 -8.801 -27.152 1.00 86.12 149 LYS A O 1
ATOM 1214 N N . GLU A 1 150 ? 1.332 -6.609 -26.652 1.00 87.06 150 GLU A N 1
ATOM 1215 C CA . GLU A 1 150 ? 1.828 -6.142 -27.947 1.00 87.06 150 GLU A CA 1
ATOM 1216 C C . GLU A 1 150 ? 3.224 -6.688 -28.243 1.00 87.06 150 GLU A C 1
ATOM 1218 O O . GLU A 1 150 ? 3.500 -7.140 -29.353 1.00 87.06 150 GLU A O 1
ATOM 1223 N N . PHE A 1 151 ? 4.122 -6.675 -27.255 1.00 84.31 151 PHE A N 1
ATOM 1224 C CA . PHE A 1 151 ? 5.459 -7.237 -27.404 1.00 84.31 151 PHE A CA 1
ATOM 1225 C C . PHE A 1 151 ? 5.426 -8.733 -27.733 1.00 84.31 151 PHE A C 1
ATOM 1227 O O . PHE A 1 151 ? 6.117 -9.166 -28.657 1.00 84.31 151 PHE A O 1
ATOM 1234 N N . LEU A 1 152 ? 4.618 -9.516 -27.016 1.00 83.44 152 LEU A N 1
ATOM 1235 C CA . LEU A 1 152 ? 4.510 -10.963 -27.213 1.00 83.44 152 LEU A CA 1
ATOM 1236 C C . LEU A 1 152 ? 3.907 -11.326 -28.579 1.00 83.44 152 LEU A C 1
ATOM 1238 O O . LEU A 1 152 ? 4.295 -12.339 -29.161 1.00 83.44 152 LEU A O 1
ATOM 1242 N N . GLN A 1 153 ? 3.025 -10.484 -29.122 1.00 87.31 153 GLN A N 1
ATOM 1243 C CA . GLN A 1 153 ? 2.421 -10.669 -30.447 1.00 87.31 153 GLN A CA 1
ATOM 1244 C C . GLN A 1 153 ? 3.374 -10.370 -31.618 1.00 87.31 153 GLN A C 1
ATOM 1246 O O . GLN A 1 153 ? 3.111 -10.787 -32.746 1.00 87.31 153 GLN A O 1
ATOM 1251 N N . AR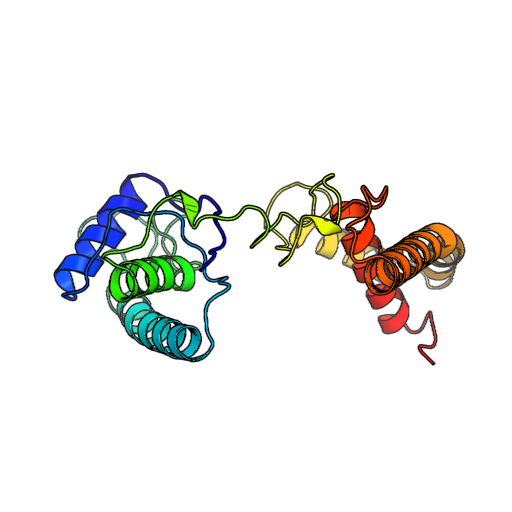G A 1 154 ? 4.495 -9.670 -31.391 1.00 84.69 154 ARG A N 1
ATOM 1252 C CA . ARG A 1 154 ? 5.477 -9.373 -32.452 1.00 84.69 154 ARG A CA 1
ATOM 1253 C C . ARG A 1 154 ? 6.167 -10.640 -32.949 1.00 84.69 154 ARG A C 1
ATOM 1255 O O . ARG A 1 154 ? 6.397 -11.564 -32.176 1.00 84.69 154 ARG A O 1
ATOM 1262 N N . GLN A 1 155 ? 6.597 -10.638 -34.212 1.00 85.88 155 GLN A N 1
ATOM 1263 C CA . GLN A 1 155 ? 7.469 -11.680 -34.771 1.00 85.88 155 GLN A CA 1
ATOM 1264 C C . GLN A 1 155 ? 8.758 -11.837 -33.953 1.00 85.88 155 GLN A C 1
ATOM 1266 O O . GLN A 1 155 ? 9.261 -10.866 -33.380 1.00 85.88 155 GLN A O 1
ATOM 1271 N N . ARG A 1 156 ? 9.311 -13.056 -33.906 1.00 80.69 156 ARG A N 1
ATOM 1272 C CA . ARG A 1 156 ? 10.480 -13.385 -33.071 1.00 80.69 156 ARG A CA 1
ATOM 1273 C C . ARG A 1 156 ? 11.674 -12.469 -33.348 1.00 80.69 156 ARG A C 1
ATOM 1275 O O . ARG A 1 156 ? 12.269 -11.988 -32.388 1.00 80.69 156 ARG A O 1
ATOM 1282 N N . GLU A 1 157 ? 11.989 -12.182 -34.611 1.00 80.56 157 GLU A N 1
ATOM 1283 C CA . GLU A 1 157 ? 13.092 -11.274 -34.966 1.00 80.56 157 GLU A CA 1
ATOM 1284 C C . GLU A 1 157 ? 12.862 -9.853 -34.434 1.00 80.56 157 GLU A C 1
ATOM 1286 O O . GLU A 1 157 ? 13.764 -9.257 -33.854 1.00 80.56 157 GLU A O 1
ATOM 1291 N N . ASN A 1 158 ? 11.633 -9.336 -34.525 1.00 80.00 158 ASN A N 1
ATOM 1292 C CA . ASN A 1 158 ? 11.275 -8.012 -34.005 1.00 80.00 158 ASN A CA 1
ATOM 1293 C C . ASN A 1 158 ? 11.327 -7.949 -32.476 1.00 80.00 158 ASN A C 1
ATOM 1295 O O . ASN A 1 158 ? 11.658 -6.906 -31.906 1.00 80.00 158 ASN A O 1
ATOM 1299 N N . ARG A 1 159 ? 11.014 -9.062 -31.797 1.00 78.25 159 ARG A N 1
ATOM 1300 C CA . ARG A 1 159 ? 11.256 -9.181 -30.357 1.00 78.25 159 ARG A CA 1
ATOM 1301 C C . ARG A 1 159 ? 12.754 -9.108 -30.085 1.00 78.25 159 ARG A C 1
ATOM 1303 O O . ARG A 1 159 ? 13.152 -8.319 -29.239 1.00 78.25 159 ARG A O 1
ATOM 1310 N N . ILE A 1 160 ? 13.579 -9.860 -30.824 1.00 73.94 160 ILE A N 1
ATOM 1311 C CA . ILE A 1 160 ? 15.045 -9.877 -30.657 1.00 73.94 160 ILE A CA 1
ATOM 1312 C C . ILE A 1 160 ? 15.644 -8.493 -30.892 1.00 73.94 160 ILE A C 1
ATOM 1314 O O . ILE A 1 160 ? 16.425 -8.033 -30.070 1.00 73.94 160 ILE A O 1
ATOM 1318 N N . GLN A 1 161 ? 15.199 -7.769 -31.915 1.00 72.81 161 GLN A N 1
ATOM 1319 C CA . GLN A 1 161 ? 15.677 -6.415 -32.181 1.00 72.81 161 GLN A CA 1
ATOM 1320 C C . GLN A 1 161 ? 15.343 -5.433 -31.046 1.00 72.81 161 GLN A C 1
ATOM 1322 O O . GLN A 1 161 ? 16.190 -4.634 -30.653 1.00 72.81 161 GLN A O 1
ATOM 1327 N N . LYS A 1 162 ? 14.129 -5.506 -30.475 1.00 71.56 162 LYS A N 1
ATOM 1328 C CA . LYS A 1 162 ? 13.761 -4.703 -29.293 1.00 71.56 162 LYS A CA 1
ATOM 1329 C C . LYS A 1 162 ? 14.585 -5.102 -28.056 1.00 71.56 162 LYS A C 1
ATOM 1331 O O . LYS A 1 162 ? 14.840 -4.254 -27.209 1.00 71.56 162 LYS A O 1
ATOM 1336 N N . MET A 1 163 ? 15.032 -6.359 -27.985 1.00 66.06 163 MET A N 1
ATOM 1337 C CA . MET A 1 163 ? 15.854 -6.912 -26.901 1.00 66.06 163 MET A CA 1
ATOM 1338 C C . MET A 1 163 ? 17.342 -6.580 -27.021 1.00 66.06 163 MET A C 1
ATOM 1340 O O . MET A 1 163 ? 17.981 -6.399 -26.002 1.00 66.06 163 MET A O 1
ATOM 1344 N N . VAL A 1 164 ? 17.907 -6.404 -28.218 1.00 53.25 164 VAL A N 1
ATOM 1345 C CA . VAL A 1 164 ? 19.300 -5.921 -28.370 1.00 53.25 164 VAL A CA 1
ATOM 1346 C C . VAL A 1 164 ? 19.467 -4.496 -27.810 1.00 53.25 164 VAL A C 1
ATOM 1348 O O . VAL A 1 164 ? 20.569 -4.080 -27.474 1.00 53.25 164 VAL A O 1
ATOM 1351 N N . ASN A 1 165 ? 18.361 -3.775 -27.606 1.00 60.34 165 ASN A N 1
ATOM 1352 C CA . ASN A 1 165 ? 18.325 -2.495 -26.900 1.00 60.34 165 ASN A CA 1
ATOM 1353 C C . ASN A 1 165 ? 18.183 -2.640 -25.359 1.00 60.34 165 ASN A C 1
ATOM 1355 O O . ASN A 1 165 ? 17.871 -1.663 -24.678 1.00 60.34 165 ASN A O 1
ATOM 1359 N N . THR A 1 166 ? 18.406 -3.838 -24.780 1.00 66.94 166 THR A N 1
ATOM 1360 C CA . THR A 1 166 ? 18.459 -4.072 -23.315 1.00 66.94 166 THR A CA 1
ATOM 1361 C C . THR A 1 166 ? 19.618 -3.364 -22.632 1.00 66.94 166 THR A C 1
ATOM 1363 O O . THR A 1 166 ? 19.634 -3.331 -21.406 1.00 66.94 166 THR A O 1
ATOM 1366 N N . THR A 1 167 ? 20.539 -2.746 -23.380 1.00 76.69 167 THR A N 1
ATOM 1367 C CA . THR A 1 167 ? 21.645 -1.952 -22.830 1.00 76.69 167 THR A CA 1
ATOM 1368 C C . THR A 1 167 ? 21.159 -1.001 -21.741 1.00 76.69 167 THR A C 1
ATOM 1370 O O . THR A 1 167 ? 21.767 -0.938 -20.683 1.00 76.69 167 THR A O 1
ATOM 1373 N N . TRP A 1 168 ? 20.011 -0.343 -21.935 1.00 85.19 168 TRP A N 1
ATOM 1374 C CA . TRP A 1 168 ? 19.433 0.519 -20.904 1.00 85.19 168 TRP A CA 1
ATOM 1375 C C . TRP A 1 168 ? 18.963 -0.254 -19.659 1.00 85.19 168 TRP A C 1
ATOM 1377 O O . TRP A 1 168 ? 19.260 0.152 -18.541 1.00 85.19 168 TRP A O 1
ATOM 1387 N N . THR A 1 169 ? 18.260 -1.380 -19.831 1.00 84.50 169 THR A N 1
ATOM 1388 C CA . THR A 1 169 ? 17.802 -2.229 -18.716 1.00 84.50 169 THR A CA 1
ATOM 1389 C C . THR A 1 169 ? 18.976 -2.739 -17.889 1.00 84.50 169 THR A C 1
ATOM 1391 O O . THR A 1 169 ? 18.943 -2.653 -16.663 1.00 84.50 169 THR A O 1
ATOM 1394 N N . ASP A 1 170 ? 20.015 -3.239 -18.553 1.00 87.31 170 ASP A N 1
ATOM 1395 C CA . ASP A 1 170 ? 21.206 -3.756 -17.889 1.00 87.31 170 ASP A CA 1
ATOM 1396 C C . ASP A 1 170 ? 21.984 -2.624 -17.209 1.00 87.31 170 ASP A C 1
ATOM 1398 O O . ASP A 1 170 ? 22.365 -2.770 -16.051 1.00 87.31 170 ASP A O 1
ATOM 1402 N N . MET A 1 171 ? 22.130 -1.465 -17.866 1.00 90.12 171 MET A N 1
ATOM 1403 C CA . MET A 1 171 ? 22.734 -0.269 -17.268 1.00 90.12 171 MET A CA 1
ATOM 1404 C C . MET A 1 171 ? 22.019 0.159 -15.985 1.00 90.12 171 MET A C 1
ATOM 1406 O O . MET A 1 171 ? 22.686 0.390 -14.981 1.00 90.12 171 MET A O 1
ATOM 1410 N N . VAL A 1 172 ? 20.683 0.236 -15.991 1.00 91.88 172 VAL A N 1
ATOM 1411 C CA . VAL A 1 172 ? 19.906 0.606 -14.797 1.00 91.88 172 VAL A CA 1
ATOM 1412 C C . VAL A 1 172 ? 20.165 -0.382 -13.663 1.00 91.88 172 VAL A C 1
ATOM 1414 O O . VAL A 1 172 ? 20.469 0.032 -12.551 1.00 91.88 172 VAL A O 1
ATOM 1417 N N . LEU A 1 173 ? 20.075 -1.689 -13.923 1.00 90.94 173 LEU A N 1
ATOM 1418 C CA . LEU A 1 173 ? 20.234 -2.696 -12.870 1.00 90.94 173 LEU A CA 1
ATOM 1419 C C . LEU A 1 173 ? 21.670 -2.766 -12.337 1.00 90.94 173 LEU A C 1
ATOM 1421 O O . LEU A 1 173 ? 21.853 -2.968 -11.139 1.00 90.94 173 LEU A O 1
ATOM 1425 N N . VAL A 1 174 ? 22.674 -2.574 -13.196 1.00 91.81 174 VAL A N 1
ATOM 1426 C CA . VAL A 1 174 ? 24.080 -2.466 -12.784 1.00 91.81 174 VAL A CA 1
ATOM 1427 C C . VAL A 1 174 ? 24.304 -1.216 -11.935 1.00 91.81 174 VAL A C 1
ATOM 1429 O O . VAL A 1 174 ? 24.958 -1.307 -10.901 1.00 91.81 174 VAL A O 1
ATOM 1432 N N . GLU A 1 175 ? 23.733 -0.070 -12.311 1.00 92.38 175 GLU A N 1
ATOM 1433 C CA . GLU A 1 175 ? 23.871 1.159 -11.523 1.00 92.38 175 GLU A CA 1
ATOM 1434 C C . GLU A 1 175 ? 23.237 1.011 -10.137 1.00 92.38 175 GLU A C 1
ATOM 1436 O O . GLU A 1 175 ? 23.877 1.341 -9.142 1.00 92.38 175 GLU A O 1
ATOM 1441 N N . VAL A 1 176 ? 22.041 0.415 -10.041 1.00 92.12 176 VAL A N 1
ATOM 1442 C CA . VAL A 1 176 ? 21.404 0.119 -8.744 1.00 92.12 176 VAL A CA 1
ATOM 1443 C C . VAL A 1 176 ? 22.277 -0.791 -7.879 1.00 92.12 176 VAL A C 1
ATOM 1445 O O . VAL A 1 176 ? 22.398 -0.559 -6.677 1.00 92.12 176 VAL A O 1
ATOM 1448 N N . LEU A 1 177 ? 22.900 -1.817 -8.466 1.00 91.94 177 LEU A N 1
ATOM 1449 C CA . LEU A 1 177 ? 23.811 -2.705 -7.737 1.00 91.94 177 LEU A CA 1
ATOM 1450 C C . LEU A 1 177 ? 25.052 -1.953 -7.235 1.00 91.94 177 LEU A C 1
ATOM 1452 O O . LEU A 1 177 ? 25.395 -2.064 -6.060 1.00 91.94 177 LEU A O 1
ATOM 1456 N N . ASN A 1 178 ? 25.669 -1.126 -8.081 1.00 91.06 178 ASN A N 1
ATOM 1457 C CA . ASN A 1 178 ? 26.816 -0.298 -7.701 1.00 91.06 178 ASN A CA 1
ATOM 1458 C C . ASN A 1 178 ? 26.458 0.699 -6.585 1.00 91.06 178 ASN A C 1
ATOM 1460 O O . ASN A 1 178 ? 27.241 0.938 -5.665 1.00 91.06 178 ASN A O 1
ATOM 1464 N N . GLU A 1 179 ? 25.282 1.320 -6.672 1.00 91.25 179 GLU A N 1
ATOM 1465 C CA . GLU A 1 179 ? 24.753 2.215 -5.645 1.00 91.25 179 GLU A CA 1
ATOM 1466 C C . GLU A 1 179 ? 24.496 1.461 -4.329 1.00 91.25 179 GLU A C 1
ATOM 1468 O O . GLU A 1 179 ? 24.906 1.939 -3.270 1.00 91.25 179 GLU A O 1
ATOM 1473 N N . TYR A 1 180 ? 23.926 0.252 -4.383 1.00 90.38 180 TYR A N 1
ATOM 1474 C CA . TYR A 1 180 ? 23.717 -0.601 -3.211 1.00 90.38 180 TYR A CA 1
ATOM 1475 C C . TYR A 1 180 ? 25.030 -0.977 -2.510 1.00 90.38 180 TYR A C 1
ATOM 1477 O O . TYR A 1 180 ? 25.133 -0.871 -1.287 1.00 90.38 180 TYR A O 1
ATOM 1485 N N . GLU A 1 181 ? 26.059 -1.367 -3.263 1.00 90.38 181 GLU A N 1
ATOM 1486 C CA . GLU A 1 181 ? 27.377 -1.688 -2.703 1.00 90.38 181 GLU A CA 1
ATOM 1487 C C . GLU A 1 181 ? 27.996 -0.483 -1.981 1.00 90.38 181 GLU A C 1
ATOM 1489 O O . GLU A 1 181 ? 28.527 -0.615 -0.876 1.00 90.38 181 GLU A O 1
ATOM 1494 N N . LYS A 1 182 ? 27.851 0.726 -2.542 1.00 88.38 182 LYS A N 1
ATOM 1495 C CA . LYS A 1 182 ? 28.298 1.966 -1.886 1.00 88.38 182 LYS A CA 1
ATOM 1496 C C . LYS A 1 182 ? 27.552 2.22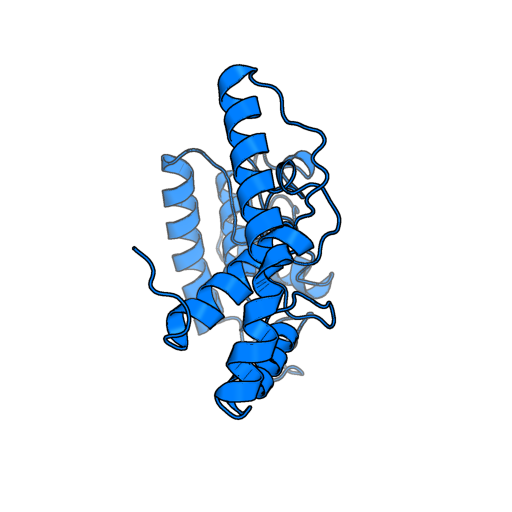7 -0.576 1.00 88.38 182 LYS A C 1
ATOM 1498 O O . LYS A 1 182 ? 28.179 2.713 0.369 1.00 88.38 182 LYS A O 1
ATOM 1503 N N . ILE A 1 183 ? 26.256 1.907 -0.497 1.00 88.06 183 ILE A N 1
ATOM 1504 C CA . ILE A 1 183 ? 25.479 1.998 0.752 1.00 88.06 183 ILE A CA 1
ATOM 1505 C C . ILE A 1 183 ? 26.063 1.049 1.796 1.00 88.06 183 ILE A C 1
ATOM 1507 O O . ILE A 1 183 ? 26.319 1.483 2.917 1.00 88.06 183 ILE A O 1
ATOM 1511 N N . GLN A 1 184 ? 26.314 -0.211 1.427 1.00 88.25 184 GLN A N 1
ATOM 1512 C CA . GLN A 1 184 ? 26.875 -1.216 2.338 1.00 88.25 184 GLN A CA 1
ATOM 1513 C C . GLN A 1 184 ? 28.251 -0.804 2.879 1.00 88.25 184 GLN A C 1
ATOM 1515 O O . GLN A 1 184 ? 28.546 -1.027 4.049 1.00 88.25 184 GLN A O 1
ATOM 1520 N N . MET A 1 185 ? 29.084 -0.171 2.048 1.00 89.19 185 MET A N 1
ATOM 1521 C CA . MET A 1 185 ? 30.422 0.268 2.456 1.00 89.19 185 MET A CA 1
ATOM 1522 C C . MET A 1 185 ? 30.410 1.536 3.316 1.00 89.19 185 MET A C 1
ATOM 1524 O O . MET A 1 185 ? 31.198 1.650 4.252 1.00 89.19 185 MET A O 1
ATOM 1528 N N . ASN A 1 186 ? 29.547 2.504 2.996 1.00 86.94 186 ASN A N 1
ATOM 1529 C CA . ASN A 1 186 ? 29.630 3.855 3.561 1.00 86.94 186 ASN A CA 1
ATOM 1530 C C . ASN A 1 186 ? 28.489 4.211 4.525 1.00 86.94 186 ASN A C 1
ATOM 1532 O O . ASN A 1 186 ? 28.509 5.308 5.085 1.00 86.94 186 ASN A O 1
ATOM 1536 N N . ASN A 1 187 ? 27.485 3.340 4.696 1.00 79.94 187 ASN A N 1
ATOM 1537 C CA . ASN A 1 187 ? 26.250 3.599 5.452 1.00 79.94 187 ASN A CA 1
ATOM 1538 C C . ASN A 1 187 ? 25.557 4.922 5.066 1.00 79.94 187 ASN A C 1
ATOM 1540 O O . ASN A 1 187 ? 24.922 5.577 5.893 1.00 79.94 187 ASN A O 1
ATOM 1544 N N . LYS A 1 188 ? 25.688 5.336 3.800 1.00 79.94 188 LYS A N 1
ATOM 1545 C CA . LYS A 1 188 ? 25.066 6.548 3.260 1.00 79.94 188 LYS A CA 1
ATOM 1546 C C . LYS A 1 188 ? 24.201 6.194 2.068 1.00 79.94 188 LYS A C 1
ATOM 1548 O O . LYS A 1 188 ? 24.682 5.574 1.125 1.00 79.94 188 LYS A O 1
ATOM 1553 N N . ILE A 1 189 ? 22.949 6.636 2.118 1.00 76.12 189 ILE A N 1
ATOM 1554 C CA . ILE A 1 189 ? 22.018 6.537 0.999 1.00 76.12 189 ILE A CA 1
ATOM 1555 C C . ILE A 1 189 ? 22.490 7.511 -0.093 1.00 76.12 189 ILE A C 1
ATOM 1557 O O . ILE A 1 189 ? 22.623 8.707 0.190 1.00 76.12 189 ILE A O 1
ATOM 1561 N N . PRO A 1 190 ? 22.813 7.036 -1.307 1.00 71.25 190 PRO A N 1
ATOM 1562 C CA . PRO A 1 190 ? 23.175 7.906 -2.407 1.00 71.25 190 PRO A CA 1
ATOM 1563 C C . PRO A 1 190 ? 21.946 8.702 -2.837 1.00 71.25 190 PRO A C 1
ATOM 1565 O O . PRO A 1 190 ? 20.816 8.234 -2.730 1.00 71.25 190 PRO A O 1
ATOM 1568 N N . ILE A 1 191 ? 22.177 9.901 -3.373 1.00 69.38 191 ILE A N 1
ATOM 1569 C CA . ILE A 1 191 ? 21.099 10.684 -3.991 1.00 69.38 191 ILE A CA 1
ATOM 1570 C C . ILE A 1 191 ? 20.478 9.870 -5.137 1.00 69.38 191 ILE A C 1
ATOM 1572 O O . ILE A 1 191 ? 19.258 9.855 -5.256 1.00 69.38 191 ILE A O 1
ATOM 1576 N N . GLY A 1 192 ? 21.306 9.093 -5.848 1.00 72.44 192 GLY A N 1
ATOM 1577 C CA . GLY A 1 192 ? 20.912 8.103 -6.846 1.00 72.44 192 GLY A CA 1
ATOM 1578 C C . GLY A 1 192 ? 20.234 8.738 -8.057 1.00 72.44 192 GLY A C 1
ATOM 1579 O O . GLY A 1 192 ? 19.266 9.476 -7.921 1.00 72.44 192 GLY A O 1
ATOM 1580 N N . ASN A 1 193 ? 20.726 8.469 -9.263 1.00 85.94 193 ASN A N 1
ATOM 1581 C CA . ASN A 1 193 ? 20.074 9.010 -10.466 1.00 85.94 193 ASN A CA 1
ATOM 1582 C C . ASN A 1 193 ? 18.962 8.091 -10.985 1.00 85.94 193 ASN A C 1
ATOM 1584 O O . ASN A 1 193 ? 18.211 8.479 -11.879 1.00 85.94 193 ASN A O 1
ATOM 1588 N N . ILE A 1 194 ? 18.872 6.874 -10.446 1.00 92.81 194 ILE A N 1
ATOM 1589 C CA . ILE A 1 194 ? 17.864 5.898 -10.838 1.00 92.81 194 ILE A CA 1
ATOM 1590 C C . ILE A 1 194 ? 16.561 6.181 -10.097 1.00 92.81 194 ILE A C 1
ATOM 1592 O O . ILE A 1 194 ? 16.506 6.177 -8.864 1.00 92.81 194 ILE A O 1
ATOM 1596 N N . THR A 1 195 ? 15.494 6.382 -10.867 1.00 93.69 195 THR A N 1
ATOM 1597 C CA . THR A 1 195 ? 14.156 6.586 -10.314 1.00 93.69 195 THR A CA 1
ATOM 1598 C C . THR A 1 195 ? 13.425 5.267 -10.077 1.00 93.69 195 THR A C 1
ATOM 1600 O O . THR A 1 195 ? 13.751 4.236 -10.678 1.00 93.69 195 THR A O 1
ATOM 1603 N N . VAL A 1 196 ? 12.394 5.285 -9.226 1.00 93.19 196 VAL A N 1
ATOM 1604 C CA . VAL A 1 196 ? 11.488 4.137 -9.033 1.00 93.19 196 VAL A CA 1
ATOM 1605 C C . VAL A 1 196 ? 10.945 3.638 -10.368 1.00 93.19 196 VAL A C 1
ATOM 1607 O O . VAL A 1 196 ? 11.002 2.438 -10.646 1.00 93.19 196 VAL A O 1
ATOM 1610 N N . ARG A 1 197 ? 10.508 4.556 -11.232 1.00 91.50 197 ARG A N 1
ATOM 1611 C CA . ARG A 1 197 ? 10.043 4.245 -12.586 1.00 91.50 197 ARG A CA 1
ATOM 1612 C C . ARG A 1 197 ? 11.100 3.518 -13.414 1.00 91.50 197 ARG A C 1
ATOM 1614 O O . ARG A 1 197 ? 10.775 2.518 -14.056 1.00 91.50 197 ARG A O 1
ATOM 1621 N N . ASP A 1 198 ? 12.346 3.987 -13.397 1.00 91.75 198 ASP A N 1
ATOM 1622 C CA . ASP A 1 198 ? 13.432 3.372 -14.169 1.00 91.75 198 ASP A CA 1
ATOM 1623 C C . ASP A 1 198 ? 13.707 1.943 -13.703 1.00 91.75 198 ASP A C 1
ATOM 1625 O O . ASP A 1 198 ? 13.763 1.010 -14.509 1.00 91.75 198 ASP A O 1
ATOM 1629 N N . TYR A 1 199 ? 13.813 1.752 -12.389 1.00 92.06 199 TYR A N 1
ATOM 1630 C CA . TYR A 1 199 ? 14.101 0.450 -11.803 1.00 92.06 199 TYR A CA 1
ATOM 1631 C C . TYR A 1 199 ? 12.975 -0.561 -12.030 1.00 92.06 199 TYR A C 1
ATOM 1633 O O . TYR A 1 199 ? 13.230 -1.682 -12.480 1.00 92.06 199 TYR A O 1
ATOM 1641 N N . VAL A 1 200 ? 11.718 -0.170 -11.792 1.00 91.00 200 VAL A N 1
ATOM 1642 C CA . VAL A 1 200 ? 10.562 -1.046 -12.038 1.00 91.00 200 VAL A CA 1
ATOM 1643 C C . VAL A 1 200 ? 10.485 -1.422 -13.518 1.00 91.00 200 VAL A C 1
ATOM 1645 O O . VAL A 1 200 ? 10.253 -2.591 -13.837 1.00 91.00 200 VAL A O 1
ATOM 1648 N N . ARG A 1 201 ? 10.754 -0.475 -14.428 1.00 86.94 201 ARG A N 1
ATOM 1649 C CA . ARG A 1 201 ? 10.816 -0.742 -15.870 1.00 86.94 201 ARG A CA 1
ATOM 1650 C C . ARG A 1 201 ? 11.876 -1.755 -16.227 1.00 86.94 201 ARG A C 1
ATOM 1652 O O . ARG A 1 201 ? 11.589 -2.702 -16.962 1.00 86.94 201 ARG A O 1
ATOM 1659 N N . ALA A 1 202 ? 13.083 -1.557 -15.716 1.00 89.12 202 ALA A N 1
ATOM 1660 C CA . ALA A 1 202 ? 14.191 -2.455 -15.967 1.00 89.12 202 ALA A CA 1
ATOM 1661 C C . ALA A 1 202 ? 13.871 -3.874 -15.463 1.00 89.12 202 ALA A C 1
ATOM 1663 O O . ALA A 1 202 ? 14.029 -4.843 -16.207 1.00 89.12 202 ALA A O 1
ATOM 1664 N N . LEU A 1 203 ? 13.321 -4.008 -14.251 1.00 88.38 203 LEU A N 1
ATOM 1665 C CA . LEU A 1 203 ? 12.912 -5.300 -13.694 1.00 88.38 203 LEU A CA 1
ATOM 1666 C C . LEU A 1 203 ? 11.803 -5.988 -14.500 1.00 88.38 203 LEU A C 1
ATOM 1668 O O . LEU A 1 203 ? 11.897 -7.188 -14.775 1.00 88.38 203 LEU A O 1
ATOM 1672 N N . ALA A 1 204 ? 10.751 -5.251 -14.862 1.00 85.75 204 ALA A N 1
ATOM 1673 C CA . ALA A 1 204 ? 9.606 -5.794 -15.584 1.00 85.75 204 ALA A CA 1
ATOM 1674 C C . ALA A 1 204 ? 10.026 -6.347 -16.954 1.00 85.75 204 ALA A C 1
ATOM 1676 O O . ALA A 1 204 ? 9.714 -7.493 -17.293 1.00 85.75 204 ALA A O 1
ATOM 1677 N N . TRP A 1 205 ? 10.822 -5.578 -17.703 1.00 83.31 205 TRP A N 1
ATOM 1678 C CA . TRP A 1 205 ? 11.324 -6.005 -19.006 1.00 83.31 205 TRP A CA 1
ATOM 1679 C C . TRP A 1 205 ? 12.354 -7.131 -18.902 1.00 83.31 205 TRP A C 1
ATOM 1681 O O . TRP A 1 205 ? 12.252 -8.091 -19.663 1.00 83.31 205 TRP A O 1
ATOM 1691 N N . ARG A 1 206 ? 13.264 -7.111 -17.916 1.00 83.75 206 ARG A N 1
ATOM 1692 C CA . ARG A 1 206 ? 14.198 -8.230 -17.683 1.00 83.75 206 ARG A CA 1
ATOM 1693 C C . ARG A 1 206 ? 13.460 -9.558 -17.484 1.00 83.75 206 ARG A C 1
ATOM 1695 O O . ARG A 1 206 ? 13.855 -10.571 -18.064 1.00 83.75 206 ARG A O 1
ATOM 1702 N N . LYS A 1 207 ? 12.360 -9.562 -16.720 1.00 77.62 207 LYS A N 1
ATOM 1703 C CA . LYS A 1 207 ? 11.512 -10.755 -16.547 1.00 77.62 207 LYS A CA 1
ATOM 1704 C C . LYS A 1 207 ? 10.793 -11.155 -17.833 1.00 77.62 207 LYS A C 1
ATOM 1706 O O . LYS A 1 207 ? 10.797 -12.336 -18.171 1.00 77.62 20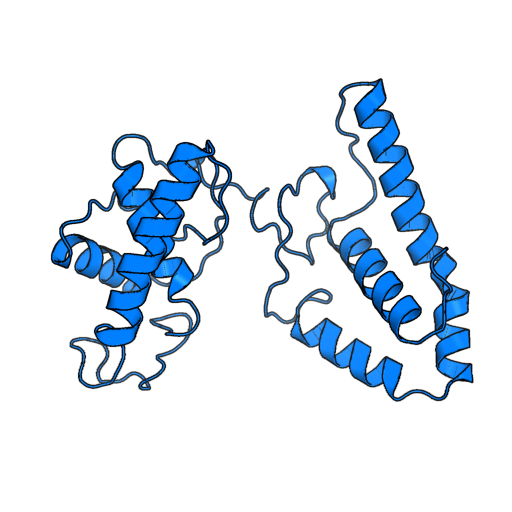7 LYS A O 1
ATOM 1711 N N . ALA A 1 208 ? 10.206 -10.200 -18.554 1.00 76.25 208 ALA A N 1
ATOM 1712 C CA . ALA A 1 208 ? 9.527 -10.472 -19.821 1.00 76.25 208 ALA A CA 1
ATOM 1713 C C . ALA A 1 208 ? 10.472 -11.111 -20.856 1.00 76.25 208 ALA A C 1
ATOM 1715 O O . ALA A 1 208 ? 10.097 -12.069 -21.531 1.00 76.25 208 ALA A O 1
ATOM 1716 N N . TYR A 1 209 ? 11.715 -10.630 -20.937 1.00 70.12 209 TYR A N 1
ATOM 1717 C CA . TYR A 1 209 ? 12.732 -11.179 -21.832 1.00 70.12 209 TYR A CA 1
ATOM 1718 C C . TYR A 1 209 ? 13.161 -12.593 -21.433 1.00 70.12 209 TYR A C 1
ATOM 1720 O O . TYR A 1 209 ? 13.241 -13.475 -22.289 1.00 70.12 209 TYR A O 1
ATOM 1728 N N . SER A 1 210 ? 13.365 -12.848 -20.139 1.00 71.38 210 SER A N 1
ATOM 1729 C CA . SER A 1 210 ? 13.649 -14.201 -19.651 1.00 71.38 210 SER A CA 1
ATOM 1730 C C . SER A 1 210 ? 12.502 -15.176 -19.958 1.00 71.38 210 SER A C 1
ATOM 1732 O O . SER A 1 210 ? 12.735 -16.238 -20.532 1.00 71.38 210 SER A O 1
ATOM 1734 N N . ALA A 1 211 ? 11.255 -14.795 -19.664 1.00 68.69 211 ALA A N 1
ATOM 1735 C CA . ALA A 1 211 ? 10.082 -15.644 -19.883 1.00 68.69 211 ALA A CA 1
ATOM 1736 C C . ALA A 1 211 ? 9.825 -15.960 -21.369 1.00 68.69 211 ALA A C 1
ATOM 1738 O O . ALA A 1 211 ? 9.295 -17.020 -21.693 1.00 68.69 211 ALA A O 1
ATOM 1739 N N . ALA A 1 212 ? 10.227 -15.071 -22.283 1.00 65.81 212 ALA A N 1
ATOM 1740 C CA . ALA A 1 212 ? 10.124 -15.282 -23.727 1.00 65.81 212 ALA A CA 1
ATOM 1741 C C . ALA A 1 212 ? 11.259 -16.153 -24.313 1.00 65.81 212 ALA A C 1
ATOM 1743 O O . ALA A 1 212 ? 11.354 -16.278 -25.537 1.00 65.81 212 ALA A O 1
ATOM 1744 N N . GLY A 1 213 ? 12.126 -16.734 -23.469 1.00 58.41 213 GLY A N 1
ATOM 1745 C CA . GLY A 1 213 ? 13.260 -17.564 -23.892 1.00 58.41 213 GLY A CA 1
ATOM 1746 C C . GLY A 1 213 ? 14.355 -16.772 -24.607 1.00 58.41 213 GLY A C 1
ATOM 1747 O O . GLY A 1 213 ? 15.083 -17.321 -25.432 1.00 58.41 213 GLY A O 1
ATOM 1748 N N . ALA A 1 214 ? 14.426 -15.466 -24.349 1.00 52.56 214 ALA A N 1
ATOM 1749 C CA . ALA A 1 214 ? 15.329 -14.565 -25.048 1.00 52.56 214 ALA A CA 1
ATOM 1750 C C . ALA A 1 214 ? 16.623 -14.256 -24.296 1.00 52.56 214 ALA A C 1
ATOM 1752 O O . ALA A 1 214 ? 17.594 -13.821 -24.908 1.00 52.56 214 ALA A O 1
ATOM 1753 N N . ILE A 1 215 ? 16.630 -14.477 -22.983 1.00 52.34 215 ILE A N 1
ATOM 1754 C CA . ILE A 1 215 ? 17.809 -14.363 -22.129 1.00 52.34 215 ILE A CA 1
ATOM 1755 C C . ILE A 1 215 ? 17.877 -15.651 -21.312 1.00 52.34 215 ILE A C 1
ATOM 1757 O O . ILE A 1 215 ? 16.923 -15.976 -20.601 1.00 52.34 215 ILE A O 1
ATOM 1761 N N . ASN A 1 216 ? 18.994 -16.375 -21.406 1.00 52.03 216 ASN A N 1
ATOM 1762 C CA . ASN A 1 216 ? 19.298 -17.442 -20.456 1.00 52.03 216 ASN A CA 1
ATOM 1763 C C . ASN A 1 216 ? 19.701 -16.785 -19.136 1.00 52.03 216 ASN A C 1
ATOM 1765 O O . ASN A 1 216 ? 20.712 -16.087 -19.071 1.00 52.03 216 ASN A O 1
ATOM 1769 N N . LEU A 1 217 ? 18.886 -16.976 -18.100 1.00 52.00 217 LEU A N 1
ATOM 1770 C CA . LEU A 1 217 ? 19.294 -16.664 -16.737 1.00 52.00 217 LEU A CA 1
ATOM 1771 C C . LEU A 1 217 ? 20.221 -17.797 -16.287 1.00 52.00 217 LEU A C 1
ATOM 1773 O O . LEU A 1 217 ? 19.742 -18.897 -16.018 1.00 52.00 217 LEU A O 1
ATOM 1777 N N . ASN A 1 218 ? 21.527 -17.535 -16.289 1.00 46.62 218 ASN A N 1
ATOM 1778 C CA . ASN A 1 218 ? 22.498 -18.346 -15.556 1.00 46.62 218 ASN A CA 1
ATOM 1779 C C . ASN A 1 218 ? 22.504 -17.933 -14.084 1.00 46.62 218 ASN A C 1
ATOM 1781 O O . ASN A 1 218 ? 22.393 -16.709 -13.830 1.00 46.62 218 ASN A O 1
#

Secondary structure (DSSP, 8-state):
-EEEE-----HHHHHHHHHHHHHTT----S---EEEEEE--HHHHHHHHHHHHHHHHHHHHHS-STTSTT-TTS-TTEETTTEEGGGHHHHHHHHHHHHHTTTT--GGGEETTSSEETT--SBGGG-SSEE--SSSSTTSHHHHHHHHHHHHHS-H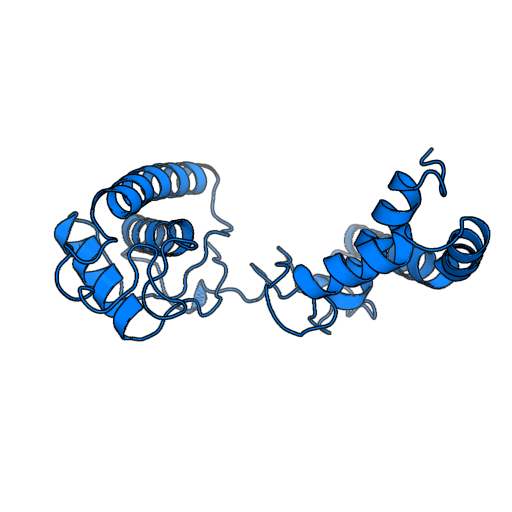HHHHHHHHTTHHHHHHHHHHHHHHHHHHHHS-----S-BHHHHHHHHHHHHHHHHTT-S---